Protein AF-R5AR48-F1 (afdb_monomer)

Mean predicted aligned error: 14.04 Å

pLDDT: mean 74.68, std 26.4, range [22.59, 98.38]

Sequence (250 aa):
MGKAGAIALKTAVVLLMVVMLTACARVDDFMSAKYNIQIGNYIDDYRQSGYDEPSQQTQDVVEPTATPKLTPEPTETPRPTPEPTATPLRITKEAAEHYDIGRKRFNSENYEAAVPHLKIAAEGGHPGGWRMYGWCLLYGKGTKKNAREGYKYMKMAAETGDASAQYEMGYCNYAALGTVGDYEAAVEWYRLAAEQGQKNALLNLGYCYQMGYGVDKDYEMAKKYYELALEAGNSKAKKRLREVEALMGG

Secondary structure (DSSP, 8-state):
--HHHHHHHHHHHHHHHHHHHHHHHHHHHHHHHHHHHHHHHHHHHHHSS---------------PPP---PPPTTS--PPP-----------HHHHHHHHHHHHHHHTT-HHHHHHHHHHHHHTT-HHHHHHHHHHHHHTSSS---HHHHHHHHHHHHHTT-HHHHHHHHHHHHTTSSS---HHHHHHHHHHHHHTT-HHHHHHHHHHHHHTSSS---HHHHHHHHHHHHHTT-TTHHHHHHHHHHHH--

Foldseek 3Di:
DDPVVVVVVVVVVVVVVVVVVVVVVVVVVVVVVVVVVVVVVVVVVVVPPPDDDDDDDDDDDDDDDDQPADDPDPPDDPDDDPDLPDDPFQADPLLVVLLVQLVVCVSVLVNLRNQVSLVSNLVRRNLSSLQVNLVCQLPVRSHRHDQLSSLVSLVSSVSNLPLVSLQVNLVCQCVVRSHPHAQLSSLVSLVSSVSVLPLVSLQVNLVCLCVVGSHDNDLVSSLVSLVSSVVSPNPVSVVVNVVSVVVVPD

Radius of gyration: 23.65 Å; Cα contacts (8 Å, |Δi|>4): 326; chains: 1; bounding box: 80×41×57 Å

Structure (m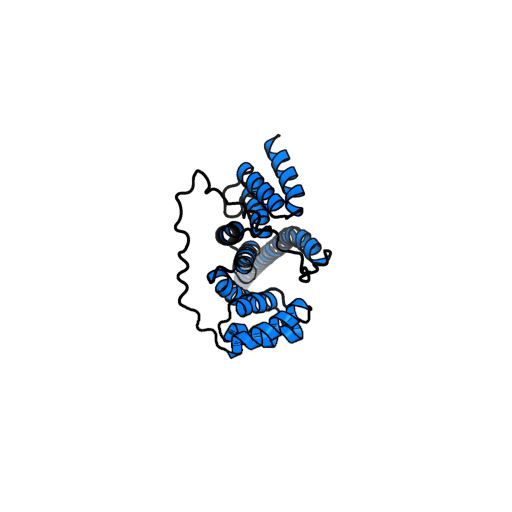mCIF, N/CA/C/O backbone):
data_AF-R5AR48-F1
#
_entry.id   AF-R5AR48-F1
#
loop_
_atom_site.group_PDB
_atom_site.id
_atom_site.type_symbol
_atom_site.label_atom_id
_atom_site.label_alt_id
_atom_site.label_comp_id
_atom_site.label_asym_id
_atom_site.label_entity_id
_atom_site.label_seq_id
_atom_site.pdbx_PDB_ins_code
_atom_site.Cartn_x
_atom_site.Cartn_y
_atom_site.Cartn_z
_atom_site.occupancy
_atom_site.B_iso_or_equiv
_atom_site.auth_seq_id
_atom_site.auth_comp_id
_atom_site.auth_asym_id
_atom_site.auth_atom_id
_atom_site.pdbx_PDB_model_num
ATOM 1 N N . MET A 1 1 ? -58.515 -24.275 -28.058 1.00 50.91 1 MET A N 1
ATOM 2 C CA . MET A 1 1 ? -57.653 -23.169 -27.580 1.00 50.91 1 MET A CA 1
ATOM 3 C C . MET A 1 1 ? -56.413 -23.138 -28.464 1.00 50.91 1 MET A C 1
ATOM 5 O O . MET A 1 1 ? -55.647 -24.091 -28.460 1.00 50.91 1 MET A O 1
ATOM 9 N N . GLY A 1 2 ? -56.331 -22.156 -29.366 1.00 45.81 2 GLY A N 1
ATOM 10 C CA . GLY A 1 2 ? -55.433 -22.184 -30.528 1.00 45.81 2 GLY A CA 1
ATOM 11 C C . GLY A 1 2 ? -53.973 -21.864 -30.205 1.00 45.81 2 GLY A C 1
ATOM 12 O O . GLY A 1 2 ? -53.684 -21.199 -29.213 1.00 45.81 2 GLY A O 1
ATOM 13 N N . LYS A 1 3 ? -53.061 -22.295 -31.092 1.00 49.44 3 LYS A N 1
ATOM 14 C CA . LYS A 1 3 ? -51.600 -22.067 -31.026 1.00 49.44 3 LYS A CA 1
ATOM 15 C C . LYS A 1 3 ? -51.214 -20.607 -30.706 1.00 49.44 3 LYS A C 1
ATOM 17 O O . LYS A 1 3 ? -50.186 -20.382 -30.078 1.00 49.44 3 LYS A O 1
ATOM 22 N N . ALA A 1 4 ? -52.067 -19.640 -31.053 1.00 51.78 4 ALA A N 1
ATOM 23 C CA . ALA A 1 4 ? -51.909 -18.224 -30.718 1.00 51.78 4 ALA A CA 1
ATOM 24 C C . ALA A 1 4 ? -51.885 -17.928 -29.200 1.00 51.78 4 ALA A C 1
ATOM 26 O O . ALA A 1 4 ? -51.089 -17.106 -28.756 1.00 51.78 4 ALA A O 1
ATOM 27 N N . GLY A 1 5 ? -52.685 -18.628 -28.384 1.00 44.78 5 GLY A N 1
ATOM 28 C CA . GLY A 1 5 ? -52.734 -18.409 -26.930 1.00 44.78 5 GLY A CA 1
ATOM 29 C C . GLY A 1 5 ? -51.487 -18.914 -26.194 1.00 44.78 5 GLY A C 1
ATOM 30 O O . GLY A 1 5 ? -51.026 -18.287 -25.245 1.00 44.78 5 GLY A O 1
ATOM 31 N N . ALA A 1 6 ? -50.888 -20.008 -26.673 1.00 49.75 6 ALA A N 1
ATOM 32 C CA . ALA A 1 6 ? -49.647 -20.548 -26.112 1.00 49.75 6 ALA A CA 1
ATOM 33 C C . ALA A 1 6 ? -48.418 -19.697 -26.476 1.00 49.75 6 ALA A C 1
ATOM 35 O O . ALA A 1 6 ? -47.479 -19.607 -25.687 1.00 49.75 6 ALA A O 1
ATOM 36 N N . ILE A 1 7 ? -48.426 -19.057 -27.652 1.00 53.53 7 ILE A N 1
ATOM 37 C CA . ILE A 1 7 ? -47.374 -18.118 -28.059 1.00 53.53 7 ILE A CA 1
ATOM 38 C C . ILE A 1 7 ? -47.455 -16.852 -27.205 1.00 53.53 7 ILE A C 1
ATOM 40 O O . ILE A 1 7 ? -46.438 -16.470 -26.641 1.00 53.53 7 ILE A O 1
ATOM 44 N N . ALA A 1 8 ? -48.653 -16.279 -27.026 1.00 53.75 8 ALA A N 1
ATOM 45 C CA . ALA A 1 8 ? -48.863 -15.086 -26.200 1.00 53.75 8 ALA A CA 1
ATOM 46 C C . ALA A 1 8 ? -48.436 -15.283 -24.732 1.00 53.75 8 ALA A C 1
ATOM 48 O O . ALA A 1 8 ? -47.844 -14.389 -24.133 1.00 53.75 8 ALA A O 1
ATOM 49 N N . LEU A 1 9 ? -48.678 -16.469 -24.160 1.00 45.94 9 LEU A N 1
ATOM 50 C CA . LEU A 1 9 ? -48.254 -16.785 -22.795 1.00 45.94 9 LEU A CA 1
ATOM 51 C C . LEU A 1 9 ? -46.729 -16.953 -22.686 1.00 45.94 9 LEU A C 1
ATOM 53 O O . LEU A 1 9 ? -46.127 -16.482 -21.724 1.00 45.94 9 LEU A O 1
ATOM 57 N N . LYS A 1 10 ? -46.079 -17.572 -23.683 1.00 51.44 10 LYS A N 1
ATOM 58 C CA . LYS A 1 10 ? -44.613 -17.711 -23.709 1.00 51.44 10 LYS A CA 1
ATOM 59 C C . LYS A 1 10 ? -43.912 -16.367 -23.884 1.00 51.44 10 LYS A C 1
ATOM 61 O O . LYS A 1 10 ? -42.932 -16.117 -23.188 1.00 51.44 10 LYS A O 1
ATOM 66 N N . THR A 1 11 ? -44.414 -15.485 -24.749 1.00 59.22 11 THR A N 1
ATOM 67 C CA . THR A 1 11 ? -43.866 -14.127 -24.872 1.00 59.22 11 THR A CA 1
ATOM 68 C C . THR A 1 11 ? -44.096 -13.305 -23.611 1.00 59.22 11 THR A C 1
ATOM 70 O O . THR A 1 11 ? -43.172 -12.616 -23.194 1.00 59.22 11 THR A O 1
ATOM 73 N N . ALA A 1 12 ? -45.252 -13.420 -22.951 1.00 56.88 12 ALA A N 1
ATOM 74 C CA . ALA A 1 12 ? -45.508 -12.723 -21.690 1.00 56.88 12 ALA A CA 1
ATOM 75 C C . ALA A 1 12 ? -44.558 -13.167 -20.561 1.00 56.88 12 ALA A C 1
ATOM 77 O O . ALA A 1 12 ? -44.037 -12.317 -19.845 1.00 56.88 12 ALA A O 1
ATOM 78 N N . VAL A 1 13 ? -44.274 -14.469 -20.432 1.00 54.03 13 VAL A N 1
ATOM 79 C CA . VAL A 1 13 ? -43.345 -15.002 -19.413 1.00 54.03 13 VAL A CA 1
ATOM 80 C C . VAL A 1 13 ? -41.895 -14.608 -19.702 1.00 54.03 13 VAL A C 1
ATOM 82 O O . VAL A 1 13 ? -41.180 -14.225 -18.780 1.00 54.03 13 VAL A O 1
ATOM 85 N N . VAL A 1 14 ? -41.462 -14.635 -20.966 1.00 54.88 14 VAL A N 1
ATOM 86 C CA . VAL A 1 14 ? -40.116 -14.173 -21.350 1.00 54.88 14 VAL A CA 1
ATOM 87 C C . VAL A 1 14 ? -39.972 -12.670 -21.112 1.00 54.88 14 VAL A C 1
ATOM 89 O O . VAL A 1 14 ? -38.954 -12.243 -20.580 1.00 54.88 14 VAL A O 1
ATOM 92 N N . LEU A 1 15 ? -40.996 -11.868 -21.421 1.00 56.75 15 LEU A N 1
ATOM 93 C CA . LEU A 1 15 ? -40.980 -10.432 -21.140 1.00 56.75 15 LEU A CA 1
ATOM 94 C C . LEU A 1 15 ? -40.919 -10.165 -19.627 1.00 56.75 15 LEU A C 1
ATOM 96 O O . LEU A 1 15 ? -40.139 -9.325 -19.197 1.00 56.75 15 LEU A O 1
ATOM 100 N N . LEU A 1 16 ? -41.660 -10.924 -18.813 1.00 50.34 16 LEU A N 1
ATOM 101 C CA . LEU A 1 16 ? -41.604 -10.843 -17.348 1.00 50.34 16 LEU A CA 1
ATOM 102 C C . LEU A 1 16 ? -40.237 -11.255 -16.789 1.00 50.34 16 LEU A C 1
ATOM 104 O O . LEU A 1 16 ? -39.727 -10.584 -15.898 1.00 50.34 16 LEU A O 1
ATOM 108 N N . MET A 1 17 ? -39.607 -12.301 -17.331 1.00 51.88 17 MET A N 1
ATOM 109 C CA . MET A 1 17 ? -38.250 -12.700 -16.942 1.00 51.88 17 MET A CA 1
ATOM 110 C C . MET A 1 17 ? -37.202 -11.660 -17.352 1.00 51.88 17 MET A C 1
ATOM 112 O O . MET A 1 17 ? -36.312 -11.359 -16.565 1.00 51.88 17 MET A O 1
ATOM 116 N N . VAL A 1 18 ? -37.321 -11.057 -18.537 1.00 54.12 18 VAL A N 1
ATOM 117 C CA . VAL A 1 18 ? -36.426 -9.977 -18.987 1.00 54.12 18 VAL A CA 1
ATOM 118 C C . VAL A 1 18 ? -36.632 -8.709 -18.154 1.00 54.12 18 VAL A C 1
ATOM 120 O O . VAL A 1 18 ? -35.655 -8.054 -17.800 1.00 54.12 18 VAL A O 1
ATOM 123 N N . VAL A 1 19 ? -37.869 -8.380 -17.770 1.00 54.56 19 VAL A N 1
ATOM 124 C CA . VAL A 1 19 ? -38.173 -7.259 -16.862 1.00 54.56 19 VAL A CA 1
ATOM 125 C C . VAL A 1 19 ? -37.637 -7.528 -15.449 1.00 54.56 19 VAL A C 1
ATOM 127 O O . VAL A 1 19 ? -37.056 -6.630 -14.852 1.00 54.56 19 VAL A O 1
ATOM 130 N N . MET A 1 20 ? -37.733 -8.759 -14.935 1.00 48.00 20 MET A N 1
ATOM 131 C CA . MET A 1 20 ? -37.139 -9.153 -13.647 1.00 48.00 20 MET A CA 1
ATOM 132 C C . MET A 1 20 ? -35.601 -9.111 -13.681 1.00 48.00 20 MET A C 1
ATOM 134 O O . MET A 1 20 ? -34.986 -8.591 -12.755 1.00 48.00 20 MET A O 1
ATOM 138 N N . LEU A 1 21 ? -34.968 -9.587 -14.760 1.00 44.16 21 LEU A N 1
ATOM 139 C CA . LEU A 1 21 ? -33.508 -9.557 -14.928 1.00 44.16 21 LEU A CA 1
ATOM 140 C C . LEU A 1 21 ? -32.972 -8.126 -15.097 1.00 44.16 21 LEU A C 1
ATOM 142 O O . LEU A 1 21 ? -31.944 -7.779 -14.521 1.00 44.16 21 LEU A O 1
ATOM 146 N N . THR A 1 22 ? -33.683 -7.269 -15.834 1.00 48.75 22 THR A N 1
ATOM 147 C CA . THR A 1 22 ? -33.315 -5.849 -15.991 1.00 48.75 22 THR A CA 1
ATOM 148 C C . THR A 1 22 ? -33.635 -5.007 -14.755 1.00 48.75 22 THR A C 1
ATOM 150 O O . THR A 1 22 ? -32.947 -4.017 -14.510 1.00 48.75 22 THR A O 1
ATOM 153 N N . ALA A 1 23 ? -34.620 -5.400 -13.940 1.00 38.78 23 ALA A N 1
ATOM 154 C CA . ALA A 1 23 ? -34.827 -4.836 -12.609 1.00 38.78 23 ALA A CA 1
ATOM 155 C C . ALA A 1 23 ? -33.696 -5.247 -11.653 1.00 38.78 23 ALA A C 1
ATOM 157 O O . ALA A 1 23 ? -33.169 -4.380 -10.967 1.00 38.78 23 ALA A O 1
ATOM 158 N N . CYS A 1 24 ? -33.254 -6.511 -11.672 1.00 38.34 24 CYS A N 1
ATOM 159 C CA . CYS A 1 24 ? -32.133 -6.989 -10.853 1.00 38.34 24 CYS A CA 1
ATOM 160 C C . CYS A 1 24 ? -30.823 -6.252 -11.192 1.00 38.34 24 CYS A C 1
ATOM 162 O O . CYS A 1 24 ? -30.176 -5.716 -10.298 1.00 38.34 24 CYS A O 1
ATOM 164 N N . ALA A 1 25 ? -30.519 -6.081 -12.484 1.00 39.59 25 ALA A N 1
ATOM 165 C CA . ALA A 1 25 ? -29.360 -5.301 -12.932 1.00 39.59 25 ALA A CA 1
ATOM 166 C C . ALA A 1 25 ? -29.428 -3.813 -12.519 1.00 39.59 25 ALA A C 1
ATOM 168 O O . ALA A 1 25 ? -28.407 -3.205 -12.213 1.00 39.59 25 ALA A O 1
ATOM 169 N N . ARG A 1 26 ? -30.631 -3.217 -12.449 1.00 42.34 26 ARG A N 1
ATOM 170 C CA . ARG A 1 26 ? -30.818 -1.835 -11.963 1.00 42.34 26 ARG A CA 1
ATOM 171 C C . ARG A 1 26 ? -30.641 -1.686 -10.450 1.00 42.34 26 ARG A C 1
ATOM 173 O O . ARG A 1 26 ? -30.270 -0.600 -10.008 1.00 42.34 26 ARG A O 1
ATOM 180 N N . VAL A 1 27 ? -30.923 -2.724 -9.659 1.00 37.84 27 VAL A N 1
ATOM 181 C CA . VAL A 1 27 ? -30.680 -2.708 -8.205 1.00 37.84 27 VAL A CA 1
ATOM 182 C C . VAL A 1 27 ? -29.186 -2.862 -7.910 1.00 37.84 27 VAL A C 1
ATOM 184 O O . VAL A 1 27 ? -28.682 -2.167 -7.029 1.00 37.84 27 VAL A O 1
ATOM 187 N N . ASP A 1 28 ? -28.463 -3.658 -8.701 1.00 37.94 28 ASP A N 1
ATOM 188 C CA . ASP A 1 28 ? -27.004 -3.778 -8.599 1.00 37.94 28 ASP A CA 1
ATOM 189 C C . ASP A 1 28 ? -26.292 -2.464 -8.965 1.00 37.94 28 ASP A C 1
ATOM 191 O O . ASP A 1 28 ? -25.396 -2.028 -8.239 1.00 37.94 28 ASP A O 1
ATOM 195 N N . ASP A 1 29 ? -26.754 -1.750 -9.999 1.00 38.38 29 ASP A N 1
ATOM 196 C CA . ASP A 1 29 ? -26.242 -0.414 -10.344 1.00 38.38 29 ASP A CA 1
ATOM 197 C C . ASP A 1 29 ? -26.557 0.639 -9.261 1.00 38.38 29 ASP A C 1
ATOM 199 O O . ASP A 1 29 ? -25.731 1.509 -8.973 1.00 38.38 29 ASP A O 1
ATOM 203 N N . PHE A 1 30 ? -27.723 0.561 -8.609 1.00 35.62 30 PHE A N 1
ATOM 204 C CA . PHE A 1 30 ? -28.124 1.500 -7.552 1.00 35.62 30 PHE A CA 1
ATOM 205 C C . PHE A 1 30 ? -27.400 1.245 -6.214 1.00 35.62 30 PHE A C 1
ATOM 207 O O . PHE A 1 30 ? -27.043 2.200 -5.516 1.00 35.62 30 PHE A O 1
ATOM 214 N N . MET A 1 31 ? -27.117 -0.019 -5.873 1.00 33.06 31 MET A N 1
ATOM 215 C CA . MET A 1 31 ? -26.307 -0.395 -4.704 1.00 33.06 31 MET A CA 1
ATOM 216 C C . MET A 1 31 ? -24.815 -0.125 -4.943 1.00 33.06 31 MET A C 1
ATOM 218 O O . MET A 1 31 ? -24.153 0.422 -4.063 1.00 33.06 31 MET A O 1
ATOM 222 N N . SER A 1 32 ? -24.310 -0.380 -6.155 1.00 40.72 32 SER A N 1
ATOM 223 C CA . SER A 1 32 ? -22.959 0.000 -6.590 1.00 40.72 32 SER A CA 1
ATOM 224 C C . SER A 1 32 ? -22.749 1.517 -6.544 1.00 40.72 32 SER A C 1
ATOM 226 O O . SER A 1 32 ? -21.718 1.978 -6.062 1.00 40.72 32 SER A O 1
ATOM 228 N N . ALA A 1 33 ? -23.737 2.322 -6.951 1.00 37.09 33 ALA A N 1
ATOM 229 C CA . ALA A 1 33 ? -23.637 3.781 -6.924 1.00 37.09 33 ALA A CA 1
ATOM 230 C C . ALA A 1 33 ? -23.585 4.358 -5.496 1.00 37.09 33 ALA A C 1
ATOM 232 O O . ALA A 1 33 ? -22.787 5.255 -5.243 1.00 37.09 33 ALA A O 1
ATOM 233 N N . LYS A 1 34 ? -24.358 3.834 -4.531 1.00 32.81 34 LYS A N 1
ATOM 234 C CA . LYS A 1 34 ? -24.281 4.286 -3.125 1.00 32.81 34 LYS A CA 1
ATOM 235 C C . LYS A 1 34 ? -23.054 3.757 -2.377 1.00 32.81 34 LYS A C 1
ATOM 237 O O . LYS A 1 34 ? -22.471 4.510 -1.599 1.00 32.81 34 LYS A O 1
ATOM 242 N N . TYR A 1 35 ? -22.620 2.526 -2.648 1.00 33.66 35 TYR A N 1
ATOM 243 C CA . TYR A 1 35 ? -21.380 1.975 -2.087 1.00 33.66 35 TYR A CA 1
ATOM 244 C C . TY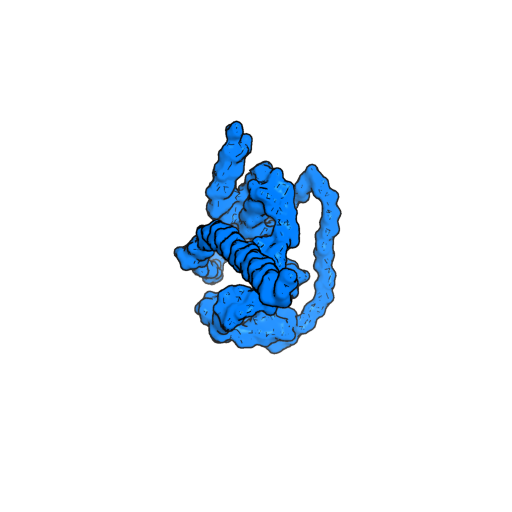R A 1 35 ? -20.142 2.694 -2.664 1.00 33.66 35 TYR A C 1
ATOM 246 O O . TYR A 1 35 ? -19.203 3.000 -1.934 1.00 33.66 35 TYR A O 1
ATOM 254 N N . ASN A 1 36 ? -20.190 3.115 -3.935 1.00 35.19 36 ASN A N 1
ATOM 255 C CA . ASN A 1 36 ? -19.163 3.965 -4.548 1.00 35.19 36 ASN A CA 1
ATOM 256 C C . ASN A 1 36 ? -19.204 5.433 -4.088 1.00 35.19 36 ASN A C 1
ATOM 258 O O . ASN A 1 36 ? -18.154 6.065 -4.067 1.00 35.19 36 ASN A O 1
ATOM 262 N N . ILE A 1 37 ? -20.351 5.986 -3.667 1.00 41.06 37 ILE A N 1
ATOM 263 C CA . ILE A 1 37 ? -20.414 7.332 -3.051 1.00 41.06 37 ILE A CA 1
ATOM 264 C C . ILE A 1 37 ? -19.676 7.353 -1.696 1.00 41.06 37 ILE A C 1
ATOM 266 O O . ILE A 1 37 ? -19.077 8.364 -1.335 1.00 41.06 37 ILE A O 1
ATOM 270 N N . GLN A 1 38 ? -19.631 6.229 -0.970 1.00 32.00 38 GLN A N 1
ATOM 271 C CA . GLN A 1 38 ? -18.887 6.112 0.292 1.00 32.00 38 GLN A CA 1
ATOM 272 C C . GLN A 1 38 ? -17.377 5.867 0.080 1.00 32.00 38 GLN A C 1
ATOM 274 O O . GLN A 1 38 ? -16.570 6.297 0.903 1.00 32.00 38 GLN A O 1
ATOM 279 N N . ILE A 1 39 ? -16.989 5.273 -1.057 1.00 37.12 39 ILE A N 1
ATOM 280 C CA . ILE A 1 39 ? -15.587 5.106 -1.495 1.00 37.12 39 ILE A CA 1
ATOM 281 C C . ILE A 1 39 ? -15.043 6.384 -2.174 1.00 37.12 39 ILE A C 1
ATOM 283 O O . ILE A 1 39 ? -13.864 6.710 -2.038 1.00 37.12 39 ILE A O 1
ATOM 287 N N . GLY A 1 40 ? -15.900 7.162 -2.843 1.00 33.69 40 GLY A N 1
ATOM 288 C CA . GLY A 1 40 ? -15.547 8.424 -3.505 1.00 33.69 40 GLY A CA 1
ATOM 289 C C . GLY A 1 40 ? -15.101 9.526 -2.542 1.00 33.69 40 GLY A C 1
ATOM 290 O O . GLY A 1 40 ? -14.153 10.248 -2.839 1.00 33.69 40 GLY A O 1
ATOM 291 N N . ASN A 1 41 ? -15.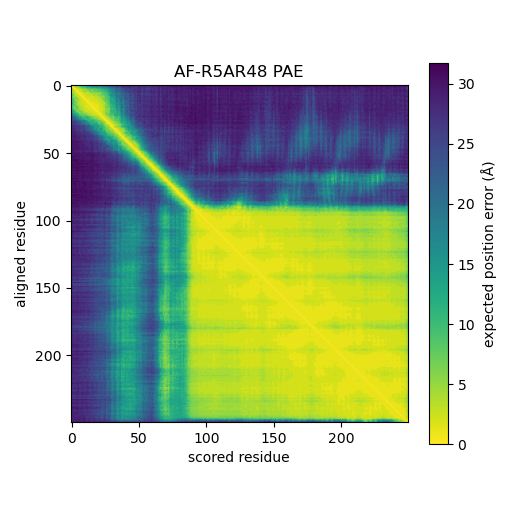673 9.582 -1.337 1.00 34.56 41 ASN A N 1
ATOM 292 C CA . ASN A 1 41 ? -15.335 10.610 -0.342 1.00 34.56 41 ASN A CA 1
ATOM 293 C C . ASN A 1 41 ? -13.930 10.455 0.280 1.00 34.56 41 ASN A C 1
ATOM 295 O O . ASN A 1 41 ? -13.498 11.332 1.023 1.00 34.56 41 ASN A O 1
ATOM 299 N N . TYR A 1 42 ? -13.207 9.365 -0.007 1.00 36.19 42 TYR A N 1
ATOM 300 C CA . TYR A 1 42 ? -11.800 9.194 0.390 1.00 36.19 42 TYR A CA 1
ATOM 301 C C . TYR A 1 42 ? -10.814 9.454 -0.763 1.00 36.19 42 TYR A C 1
ATOM 303 O O . TYR A 1 42 ? -9.620 9.637 -0.528 1.00 36.19 42 TYR A O 1
ATOM 311 N N . ILE A 1 43 ? -11.305 9.500 -2.009 1.00 39.09 43 ILE A N 1
ATOM 312 C CA . ILE A 1 43 ? -10.499 9.799 -3.202 1.00 39.09 43 ILE A CA 1
ATOM 313 C C . ILE A 1 43 ? -10.242 11.311 -3.329 1.00 39.09 43 ILE A C 1
ATOM 315 O O . ILE A 1 43 ? -9.172 11.701 -3.802 1.00 39.09 43 ILE A O 1
ATOM 319 N N . ASP A 1 44 ? -11.146 12.166 -2.839 1.00 35.84 44 ASP A N 1
ATOM 320 C CA . ASP A 1 44 ? -10.945 13.626 -2.837 1.00 35.84 44 ASP A CA 1
ATOM 321 C C . ASP A 1 44 ? -9.785 14.062 -1.920 1.00 35.84 44 ASP A C 1
ATOM 323 O O . ASP A 1 44 ? -9.021 14.969 -2.256 1.00 35.84 44 ASP A O 1
ATOM 327 N N . ASP A 1 45 ? -9.552 13.324 -0.834 1.00 35.84 45 ASP A N 1
ATOM 328 C CA . ASP A 1 45 ? -8.505 13.610 0.154 1.00 35.84 45 ASP A CA 1
ATOM 329 C C . ASP A 1 45 ? -7.088 13.241 -0.337 1.00 35.84 45 ASP A C 1
ATOM 331 O O . ASP A 1 45 ? -6.095 13.735 0.191 1.00 35.84 45 ASP A O 1
ATOM 335 N N . TYR A 1 46 ? -6.984 12.377 -1.356 1.00 36.81 46 TYR A N 1
ATOM 336 C CA . TYR A 1 46 ? -5.718 12.003 -2.005 1.00 36.81 46 TYR A CA 1
ATOM 337 C C . TYR A 1 46 ? -5.375 12.904 -3.203 1.00 36.81 46 TYR A C 1
ATOM 339 O O . TYR A 1 46 ? -4.228 12.929 -3.647 1.00 36.81 46 TYR A O 1
ATOM 347 N N . ARG A 1 47 ? -6.355 13.641 -3.747 1.00 38.66 47 ARG A N 1
ATOM 348 C CA . ARG A 1 47 ? -6.173 14.547 -4.896 1.00 38.66 47 ARG A CA 1
ATOM 349 C C . ARG A 1 47 ? -6.020 16.017 -4.511 1.00 38.66 47 ARG A C 1
ATOM 351 O O . ARG A 1 47 ? -5.393 16.747 -5.269 1.00 38.66 47 ARG A O 1
ATOM 358 N N . GLN A 1 48 ? -6.544 16.452 -3.363 1.00 30.14 48 GLN A N 1
ATOM 359 C CA . GLN A 1 48 ? -6.394 17.837 -2.887 1.00 30.14 48 GLN A CA 1
ATOM 360 C C . GLN A 1 48 ? -5.172 18.071 -1.982 1.00 30.14 48 GLN A C 1
ATOM 362 O O . GLN A 1 48 ? -4.845 19.223 -1.717 1.00 30.14 48 GLN A O 1
ATOM 367 N N . SER A 1 49 ? -4.471 17.025 -1.523 1.00 31.70 49 SER A N 1
ATOM 368 C CA . SER A 1 49 ? -3.431 17.166 -0.491 1.00 31.70 49 SER A CA 1
ATOM 369 C C . SER A 1 49 ? -1.993 17.354 -0.989 1.00 31.70 49 SER A C 1
ATOM 371 O O . SER A 1 49 ? -1.105 17.330 -0.146 1.00 31.70 49 SER A O 1
ATOM 373 N N . GLY A 1 50 ? -1.749 17.490 -2.302 1.00 27.94 50 GLY A N 1
ATOM 374 C CA . GLY A 1 50 ? -0.435 17.855 -2.862 1.00 27.94 50 GLY A CA 1
ATOM 375 C C . GLY A 1 50 ? 0.760 17.185 -2.175 1.00 27.94 50 GLY A C 1
ATOM 376 O O . GLY A 1 50 ? 1.557 17.874 -1.548 1.00 27.94 50 GLY A O 1
ATOM 377 N N . TYR A 1 51 ? 0.856 15.852 -2.227 1.00 30.42 51 TYR A N 1
ATOM 378 C CA . TYR A 1 51 ? 2.001 15.159 -1.638 1.00 30.42 51 TYR A CA 1
ATOM 379 C C . TYR A 1 51 ? 3.276 15.461 -2.430 1.00 30.42 51 TYR A C 1
ATOM 381 O O . TYR A 1 51 ? 3.612 14.751 -3.374 1.00 30.42 51 TYR A O 1
ATOM 389 N N . ASP A 1 52 ? 3.993 16.484 -1.969 1.00 26.97 52 ASP A N 1
ATOM 390 C CA . ASP A 1 52 ? 5.447 16.522 -1.996 1.00 26.97 52 ASP A CA 1
ATOM 391 C C . ASP A 1 52 ? 5.971 15.202 -1.397 1.00 26.97 52 ASP A C 1
ATOM 393 O O . ASP A 1 52 ? 5.760 14.893 -0.217 1.00 26.97 52 ASP A O 1
ATOM 397 N N . GLU A 1 53 ? 6.662 14.400 -2.211 1.00 29.03 53 GLU A N 1
ATOM 398 C CA . GLU A 1 53 ? 7.683 13.501 -1.675 1.00 29.03 53 GLU A CA 1
ATOM 399 C C . GLU A 1 53 ? 8.719 14.371 -0.946 1.00 29.03 53 GLU A C 1
ATOM 401 O O . GLU A 1 53 ? 9.140 15.394 -1.494 1.00 29.03 53 GLU A O 1
ATOM 406 N N . PRO A 1 54 ? 9.191 14.000 0.257 1.00 23.80 54 PRO A N 1
ATOM 407 C CA . PRO A 1 54 ? 10.294 14.719 0.860 1.00 23.80 54 PRO A CA 1
ATOM 408 C C . PRO A 1 54 ? 11.526 14.548 -0.034 1.00 23.80 54 PRO A C 1
ATOM 410 O O . PRO A 1 54 ? 12.141 13.481 -0.089 1.00 23.80 54 PRO A O 1
ATOM 413 N N . SER A 1 55 ? 11.900 15.629 -0.723 1.00 24.41 55 SER A N 1
ATOM 414 C CA . SER A 1 55 ? 13.261 15.836 -1.196 1.00 24.41 55 SER A CA 1
ATOM 415 C C . SER A 1 55 ? 14.198 15.528 -0.034 1.00 24.41 55 SER A C 1
ATOM 417 O O . SER A 1 55 ? 14.013 16.079 1.054 1.00 24.41 55 SER A O 1
ATOM 419 N N . GLN A 1 56 ? 15.184 14.658 -0.248 1.00 32.25 56 GLN A N 1
ATOM 420 C CA . GLN A 1 56 ? 16.254 14.447 0.716 1.00 32.25 56 GLN A CA 1
ATOM 421 C C . GLN A 1 56 ? 16.955 15.784 0.981 1.00 32.25 56 GLN A C 1
ATOM 423 O O . GLN A 1 56 ? 17.825 16.205 0.223 1.00 32.25 56 GLN A O 1
ATOM 428 N N . GLN A 1 57 ? 16.571 16.460 2.059 1.00 24.64 57 GLN A N 1
ATOM 429 C CA . GLN A 1 57 ? 17.465 17.372 2.741 1.00 24.64 57 GLN A CA 1
ATOM 430 C C . GLN A 1 57 ? 18.318 16.512 3.659 1.00 24.64 57 GLN A C 1
ATOM 432 O O . GLN A 1 57 ? 17.819 15.860 4.574 1.00 24.64 57 GLN A O 1
ATOM 437 N N . THR A 1 58 ? 19.612 16.486 3.363 1.00 35.12 58 THR A N 1
ATOM 438 C CA . THR A 1 58 ? 20.649 16.070 4.298 1.00 35.12 58 THR A CA 1
ATOM 439 C C . THR A 1 58 ? 20.475 16.874 5.584 1.00 35.12 58 THR A C 1
ATOM 441 O O . THR A 1 58 ? 20.792 18.063 5.619 1.00 35.12 58 THR A O 1
ATOM 444 N N . GLN A 1 59 ? 19.933 16.235 6.611 1.00 29.72 59 GLN A N 1
ATOM 445 C CA . GLN A 1 59 ? 20.052 16.673 7.990 1.00 29.72 59 GLN A CA 1
ATOM 446 C C . GLN A 1 59 ? 20.802 15.589 8.744 1.00 29.72 59 GLN A C 1
ATOM 448 O O . GLN A 1 59 ? 20.660 14.399 8.457 1.00 29.72 59 GLN A O 1
ATOM 453 N N . ASP A 1 60 ? 21.676 16.065 9.616 1.00 25.36 60 ASP A N 1
ATOM 454 C CA . ASP A 1 60 ? 22.689 15.317 10.331 1.00 25.36 60 ASP A CA 1
ATOM 455 C C . ASP A 1 60 ? 22.155 14.038 10.975 1.00 25.36 60 ASP A C 1
ATOM 457 O O . ASP A 1 60 ? 20.989 13.938 11.351 1.00 25.36 60 ASP A O 1
ATOM 461 N N . VAL A 1 61 ? 23.053 13.061 11.086 1.00 30.92 61 VAL A N 1
ATOM 462 C CA . VAL A 1 61 ? 22.845 11.752 11.706 1.00 30.92 61 VAL A CA 1
ATOM 463 C C . VAL A 1 61 ? 22.180 11.916 13.077 1.00 30.92 61 VAL A C 1
ATOM 465 O O . VAL A 1 61 ? 22.845 12.145 14.084 1.00 30.92 61 VAL A O 1
ATOM 468 N N . VAL A 1 62 ? 20.856 11.779 13.111 1.00 26.61 62 VAL A N 1
ATOM 469 C CA . VAL A 1 62 ? 20.099 11.451 14.315 1.00 26.61 62 VAL A CA 1
ATOM 470 C C . VAL A 1 62 ? 19.905 9.943 14.277 1.00 26.61 62 VAL A C 1
ATOM 472 O O . VAL A 1 62 ? 19.387 9.394 13.304 1.00 26.61 62 VAL A O 1
ATOM 475 N N . GLU A 1 63 ? 20.405 9.272 15.310 1.00 22.59 63 GLU A N 1
ATOM 476 C CA . GLU A 1 63 ? 20.269 7.830 15.507 1.00 22.59 63 GLU A CA 1
ATOM 477 C C . GLU A 1 63 ? 18.806 7.373 15.345 1.00 22.59 63 GLU A C 1
ATOM 479 O O . GLU A 1 63 ? 17.888 8.121 15.696 1.00 22.59 63 GLU A O 1
ATOM 484 N N . PRO A 1 64 ? 18.556 6.154 14.830 1.00 29.72 64 PRO A N 1
ATOM 485 C CA . PRO A 1 64 ? 17.201 5.668 14.620 1.00 29.72 64 PRO A CA 1
ATOM 486 C C . PRO A 1 64 ? 16.473 5.562 15.964 1.00 29.72 64 PRO A C 1
ATOM 488 O O . PRO A 1 64 ? 16.768 4.692 16.785 1.00 29.72 64 PRO A O 1
ATOM 491 N N . THR A 1 65 ? 15.490 6.435 16.180 1.00 32.00 65 THR A N 1
ATOM 492 C CA . THR A 1 65 ? 14.479 6.224 17.212 1.00 32.00 65 THR A CA 1
ATOM 493 C C . THR A 1 65 ? 13.747 4.919 16.898 1.00 32.00 65 THR A C 1
ATOM 495 O O . THR A 1 65 ? 13.387 4.641 15.754 1.00 32.00 65 THR A O 1
ATOM 498 N N . ALA A 1 66 ? 13.622 4.065 17.914 1.00 33.91 66 ALA A N 1
ATOM 499 C CA . ALA A 1 66 ? 13.166 2.689 17.774 1.00 33.91 66 ALA A CA 1
ATOM 500 C C . ALA A 1 66 ? 11.826 2.592 17.024 1.00 33.91 66 ALA A C 1
ATOM 502 O O . ALA A 1 66 ? 10.859 3.264 17.379 1.00 33.91 66 ALA A O 1
ATOM 503 N N . THR A 1 67 ? 11.766 1.716 16.016 1.00 38.16 67 THR A N 1
ATOM 504 C CA . THR A 1 67 ? 10.513 1.295 15.379 1.00 38.16 67 THR A CA 1
ATOM 505 C C . THR A 1 67 ? 9.522 0.870 16.469 1.00 38.16 67 THR A C 1
ATOM 507 O O . THR A 1 67 ? 9.917 0.070 17.328 1.00 38.16 67 THR A O 1
ATOM 510 N N . PRO A 1 68 ? 8.264 1.354 16.469 1.00 40.53 68 PRO A N 1
ATOM 511 C CA . PRO A 1 68 ? 7.246 0.858 17.386 1.00 40.53 68 PRO A CA 1
ATOM 512 C C . PRO A 1 68 ? 7.101 -0.650 17.172 1.00 40.53 68 PRO A C 1
ATOM 514 O O . PRO A 1 68 ? 6.598 -1.100 16.144 1.00 40.53 68 PRO A O 1
ATOM 517 N N . LYS A 1 69 ? 7.622 -1.455 18.102 1.00 41.59 69 LYS A N 1
ATOM 518 C CA . LYS A 1 69 ? 7.483 -2.910 18.032 1.00 41.59 69 LYS A CA 1
ATOM 519 C C . LYS A 1 69 ? 6.027 -3.247 18.322 1.00 41.59 69 LYS A C 1
ATOM 521 O O . LYS A 1 69 ? 5.573 -3.058 19.449 1.00 41.59 69 LYS A O 1
ATOM 526 N N . LEU A 1 70 ? 5.319 -3.778 17.327 1.00 52.81 70 LEU A N 1
ATOM 527 C CA . LEU A 1 70 ? 4.051 -4.460 17.558 1.00 52.81 70 LEU A CA 1
ATOM 528 C C . LEU A 1 70 ? 4.308 -5.603 18.546 1.00 52.81 70 LEU A C 1
ATOM 530 O O . LEU A 1 70 ? 5.070 -6.528 18.264 1.00 52.81 70 LEU A O 1
ATOM 534 N N . THR A 1 71 ? 3.709 -5.528 19.732 1.00 43.84 71 THR A N 1
ATOM 535 C CA . THR A 1 71 ? 3.573 -6.711 20.580 1.00 43.84 71 THR A CA 1
ATOM 536 C C . THR A 1 71 ? 2.533 -7.632 19.939 1.00 43.84 71 THR A C 1
ATOM 538 O O . THR A 1 71 ? 1.466 -7.133 19.559 1.00 43.84 71 THR A O 1
ATOM 541 N N . PRO A 1 72 ? 2.815 -8.942 19.797 1.00 43.53 72 PRO A N 1
ATOM 542 C CA . PRO A 1 72 ? 1.836 -9.890 19.273 1.00 43.53 72 PRO A CA 1
ATOM 543 C C . PRO A 1 72 ? 0.572 -9.874 20.145 1.00 43.53 72 PRO A C 1
ATOM 545 O O . PRO A 1 72 ? 0.658 -9.770 21.372 1.00 43.53 72 PRO A O 1
ATOM 548 N N . GLU A 1 73 ? -0.598 -9.903 19.507 1.00 50.59 73 GLU A N 1
ATOM 549 C CA . GLU A 1 73 ? -1.902 -9.827 20.177 1.00 50.59 73 GLU A CA 1
ATOM 550 C C . GLU A 1 73 ? -2.146 -11.042 21.095 1.00 50.59 73 GLU A C 1
ATOM 552 O O . GLU A 1 73 ? -1.788 -12.168 20.739 1.00 50.59 73 GLU A O 1
ATOM 557 N N . PRO A 1 74 ? -2.762 -10.857 22.279 1.00 40.84 74 PRO A N 1
ATOM 558 C CA . PRO A 1 74 ? -2.938 -11.914 23.268 1.00 40.84 74 PRO A CA 1
ATOM 559 C C . PRO A 1 74 ? -4.165 -12.791 22.964 1.00 40.84 74 PRO A C 1
ATOM 561 O O . PRO A 1 74 ? -5.036 -12.920 23.812 1.00 40.84 74 PRO A O 1
ATOM 564 N N . THR A 1 75 ? -4.241 -13.407 21.783 1.00 41.22 75 THR A N 1
ATOM 565 C CA . THR A 1 75 ? -5.213 -14.492 21.499 1.00 41.22 75 THR A CA 1
ATOM 566 C C . THR A 1 75 ? -4.931 -15.267 20.214 1.00 41.22 75 THR A C 1
ATOM 568 O O . THR A 1 75 ? -5.433 -16.381 20.066 1.00 41.22 75 THR A O 1
ATOM 571 N N . GLU A 1 76 ? -4.119 -14.750 19.294 1.00 47.72 76 GLU A N 1
ATOM 572 C CA . GLU A 1 76 ? -3.746 -15.504 18.100 1.00 47.72 76 GLU A CA 1
ATOM 573 C C . GLU A 1 76 ? -2.521 -16.379 18.405 1.00 47.72 76 GLU A C 1
ATOM 575 O O . GLU A 1 76 ? -1.478 -15.910 18.862 1.00 47.72 76 GLU A O 1
ATOM 580 N N . THR A 1 77 ? -2.643 -17.690 18.169 1.00 33.56 77 THR A N 1
ATOM 581 C CA . THR A 1 77 ? -1.458 -18.553 18.074 1.00 33.56 77 THR A CA 1
ATOM 582 C C . THR A 1 77 ? -0.521 -17.925 17.043 1.00 33.56 77 THR A C 1
ATOM 584 O O . THR A 1 77 ? -1.026 -17.503 16.002 1.00 33.56 77 THR A O 1
ATOM 587 N N . PRO A 1 78 ? 0.803 -17.841 17.295 1.00 36.44 78 PRO A N 1
ATOM 588 C CA . PRO A 1 78 ? 1.731 -17.268 16.332 1.00 36.44 78 PRO A CA 1
ATOM 589 C C . PRO A 1 78 ? 1.594 -18.051 15.029 1.00 36.44 78 PRO A C 1
ATOM 591 O O . PRO A 1 78 ? 2.058 -19.189 14.917 1.00 36.44 78 PRO A O 1
ATOM 594 N N . ARG A 1 79 ? 0.873 -17.475 14.065 1.00 48.12 79 ARG A N 1
ATOM 595 C CA . ARG A 1 79 ? 0.763 -18.043 12.732 1.00 48.12 79 ARG A CA 1
ATOM 596 C C . ARG A 1 79 ? 2.146 -17.850 12.123 1.00 48.12 79 ARG A C 1
ATOM 598 O O . ARG A 1 79 ? 2.701 -16.764 12.298 1.00 48.12 79 ARG A O 1
ATOM 605 N N . PRO A 1 80 ? 2.746 -18.889 11.516 1.00 34.91 80 PRO A N 1
ATOM 606 C CA . PRO A 1 80 ? 4.097 -18.790 10.992 1.00 34.91 80 PRO A CA 1
ATOM 607 C C . PRO A 1 80 ? 4.186 -17.530 10.145 1.00 34.91 80 PRO A C 1
ATOM 609 O O . PRO A 1 80 ? 3.455 -17.394 9.160 1.00 34.91 80 PRO A O 1
ATOM 612 N N . THR A 1 81 ? 5.051 -16.604 10.561 1.00 36.25 81 THR A N 1
ATOM 613 C CA . THR A 1 81 ? 5.527 -15.557 9.672 1.00 36.25 81 THR A CA 1
ATOM 614 C C . THR A 1 81 ? 5.943 -16.279 8.399 1.00 36.25 81 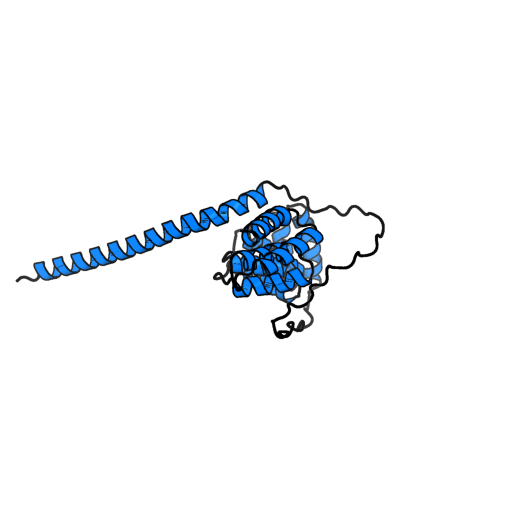THR A C 1
ATOM 616 O O . THR A 1 81 ? 6.675 -17.271 8.501 1.00 36.25 81 THR A O 1
ATOM 619 N N . PRO A 1 82 ? 5.435 -15.893 7.216 1.00 36.78 82 PRO A N 1
ATOM 620 C CA . PRO A 1 82 ? 5.939 -16.477 5.991 1.00 36.78 82 PRO A CA 1
ATOM 621 C C . PRO A 1 82 ? 7.443 -16.229 6.003 1.00 36.78 82 PRO A C 1
ATOM 623 O O . PRO A 1 82 ? 7.890 -15.084 5.912 1.00 36.78 82 PRO A O 1
ATOM 626 N N . GLU A 1 83 ? 8.224 -17.293 6.217 1.00 30.61 83 GLU A N 1
ATOM 627 C CA . GLU A 1 83 ? 9.667 -17.210 6.082 1.00 30.61 83 GLU A CA 1
ATOM 628 C C . GLU A 1 83 ? 9.912 -16.614 4.697 1.00 30.61 83 GLU A C 1
ATOM 630 O O . GLU A 1 83 ? 9.275 -17.072 3.735 1.00 30.61 83 GLU A O 1
ATOM 635 N N . PRO A 1 84 ? 10.767 -15.583 4.570 1.00 43.28 84 PRO A N 1
ATOM 636 C CA . PRO A 1 84 ? 11.113 -15.033 3.276 1.00 43.28 84 PRO A CA 1
ATOM 637 C C . PRO A 1 84 ? 11.793 -16.147 2.480 1.00 43.28 84 PRO A C 1
ATOM 639 O O . PRO A 1 84 ? 13.004 -16.336 2.510 1.00 43.28 84 PRO A O 1
ATOM 642 N N . THR A 1 85 ? 10.986 -16.898 1.739 1.00 37.34 85 THR A N 1
ATOM 643 C CA . THR A 1 85 ? 11.353 -18.001 0.846 1.00 37.34 85 THR A CA 1
ATOM 644 C C . THR A 1 85 ? 11.931 -17.444 -0.454 1.00 37.34 85 THR A C 1
ATOM 646 O O . THR A 1 85 ? 11.837 -18.055 -1.519 1.00 37.34 85 THR A O 1
ATOM 649 N N . ALA A 1 86 ? 12.536 -16.255 -0.369 1.00 51.53 86 ALA A N 1
ATOM 650 C CA . ALA A 1 86 ? 13.083 -15.510 -1.477 1.00 51.53 86 ALA A CA 1
ATOM 651 C C . ALA A 1 86 ? 14.246 -16.305 -2.068 1.00 51.53 86 ALA A C 1
ATOM 653 O O . ALA A 1 86 ? 15.395 -16.226 -1.635 1.00 51.53 86 ALA A O 1
ATOM 654 N N . THR A 1 87 ? 13.925 -17.077 -3.102 1.00 45.66 87 THR A N 1
ATOM 655 C CA . THR A 1 87 ? 14.910 -17.515 -4.083 1.00 45.66 87 THR A CA 1
ATOM 656 C C . THR A 1 87 ? 15.652 -16.261 -4.553 1.00 45.66 87 THR A C 1
ATOM 658 O O . THR A 1 87 ? 14.980 -15.272 -4.864 1.00 45.66 87 THR A O 1
ATOM 661 N N . PRO A 1 88 ? 16.997 -16.251 -4.605 1.00 53.53 88 PRO A N 1
ATOM 662 C CA . PRO A 1 88 ? 17.738 -15.070 -5.024 1.00 53.53 88 PRO A CA 1
ATOM 663 C C . PRO A 1 88 ? 17.229 -14.587 -6.383 1.00 53.53 88 PRO A C 1
ATOM 665 O O . PRO A 1 88 ? 17.356 -15.286 -7.392 1.00 53.53 88 PRO A O 1
ATOM 668 N N . LEU A 1 89 ? 16.613 -13.405 -6.403 1.00 63.47 89 LEU A N 1
ATOM 669 C CA . LEU A 1 89 ? 16.094 -12.819 -7.629 1.00 63.47 89 LEU A CA 1
ATOM 670 C C . LEU A 1 89 ? 17.269 -12.508 -8.550 1.00 63.47 89 LEU A C 1
ATOM 672 O O . LEU A 1 89 ? 18.159 -11.726 -8.212 1.00 63.47 89 LEU A O 1
ATOM 676 N N . ARG A 1 90 ? 17.281 -13.128 -9.731 1.00 74.44 90 ARG A N 1
ATOM 677 C CA . ARG A 1 90 ? 18.283 -12.837 -10.754 1.00 74.44 90 ARG A CA 1
ATOM 678 C C . ARG A 1 90 ? 17.905 -11.542 -11.468 1.00 74.44 90 ARG A C 1
ATOM 680 O O . ARG A 1 90 ? 17.295 -11.570 -12.531 1.00 74.44 90 ARG A O 1
ATOM 687 N N . ILE A 1 91 ? 18.277 -10.420 -10.866 1.00 82.88 91 ILE A N 1
ATOM 688 C CA . ILE A 1 91 ? 18.108 -9.088 -11.450 1.00 82.88 91 ILE A CA 1
ATOM 689 C C . ILE A 1 91 ? 19.130 -8.926 -12.580 1.00 82.88 91 ILE A C 1
ATOM 691 O O . ILE A 1 91 ? 20.325 -9.175 -12.389 1.00 82.88 91 ILE A O 1
ATOM 695 N N . THR A 1 92 ? 18.684 -8.523 -13.769 1.00 86.38 92 THR A N 1
ATOM 696 C CA . THR A 1 92 ? 19.617 -8.217 -14.863 1.00 86.38 92 THR A CA 1
ATOM 697 C C . THR A 1 92 ? 20.292 -6.863 -14.624 1.00 86.38 92 THR A C 1
ATOM 699 O O . THR A 1 92 ? 19.702 -5.952 -14.044 1.00 86.38 92 THR A O 1
ATOM 702 N N . LYS A 1 93 ? 21.539 -6.697 -15.084 1.00 88.19 93 LYS A N 1
ATOM 703 C CA . LYS A 1 93 ? 22.240 -5.402 -14.988 1.00 88.19 93 LYS A CA 1
ATOM 704 C C . LYS A 1 93 ? 21.446 -4.283 -15.679 1.00 88.19 93 LYS A C 1
ATOM 706 O O . LYS A 1 93 ? 21.297 -3.198 -15.129 1.00 88.19 93 LYS A O 1
ATOM 711 N N . GLU A 1 94 ? 20.880 -4.596 -16.841 1.00 92.31 94 GLU A N 1
ATOM 712 C CA . GLU A 1 94 ? 19.998 -3.710 -17.604 1.00 92.31 94 GLU A CA 1
ATOM 713 C C . GLU A 1 94 ? 18.755 -3.290 -16.799 1.00 92.31 94 GLU A C 1
ATOM 715 O O . GLU A 1 94 ? 18.379 -2.119 -16.804 1.00 92.31 94 GLU A O 1
ATOM 720 N N . ALA A 1 95 ? 18.152 -4.207 -16.032 1.00 93.56 95 ALA A N 1
ATOM 721 C CA . ALA A 1 95 ? 16.989 -3.896 -15.205 1.00 93.56 95 ALA A CA 1
ATOM 722 C C . ALA A 1 95 ? 17.301 -2.868 -14.111 1.00 93.56 95 ALA A C 1
ATOM 724 O O . ALA A 1 95 ? 16.479 -1.991 -13.850 1.00 93.56 95 ALA A O 1
ATOM 725 N N . ALA A 1 96 ? 18.479 -2.957 -13.486 1.00 94.06 96 ALA A N 1
ATOM 726 C CA . ALA A 1 96 ? 18.908 -2.003 -12.465 1.00 94.06 96 ALA A CA 1
ATOM 727 C C . ALA A 1 96 ? 19.142 -0.598 -13.052 1.00 94.06 96 ALA A C 1
ATOM 729 O O . ALA A 1 96 ? 18.656 0.389 -12.503 1.00 94.06 96 ALA A O 1
ATOM 730 N N . GLU A 1 97 ? 19.803 -0.503 -14.210 1.00 95.50 97 GLU A N 1
ATOM 731 C CA . GLU A 1 97 ? 20.044 0.776 -14.896 1.00 95.50 97 GLU A CA 1
ATOM 732 C C . GLU A 1 97 ? 18.727 1.455 -15.303 1.00 95.50 97 GLU A C 1
ATOM 734 O O . GLU A 1 97 ? 18.510 2.646 -15.057 1.00 95.50 97 GLU A O 1
ATOM 739 N N . HIS A 1 98 ? 17.802 0.684 -15.878 1.00 97.44 98 HIS A N 1
ATOM 740 C CA . HIS A 1 98 ? 16.483 1.193 -16.236 1.00 97.44 98 HIS A CA 1
ATOM 741 C C . HIS A 1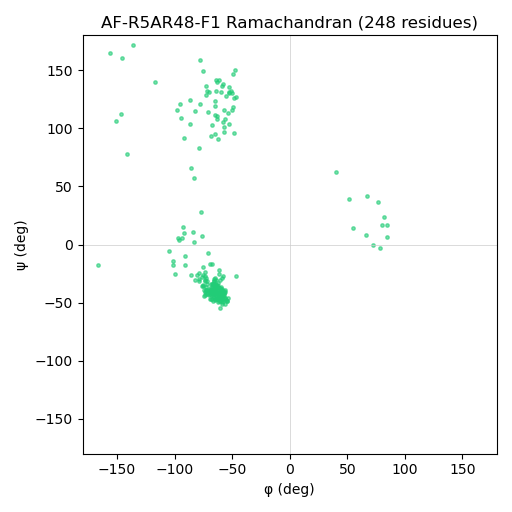 98 ? 15.645 1.550 -15.005 1.00 97.44 98 HIS A C 1
ATOM 743 O O . HIS A 1 98 ? 14.910 2.539 -15.045 1.00 97.44 98 HIS A O 1
ATOM 749 N N . TYR A 1 99 ? 15.773 0.820 -13.895 1.00 97.31 99 TYR A N 1
ATOM 750 C CA . TYR A 1 99 ? 15.094 1.181 -12.654 1.00 97.31 99 TYR A CA 1
ATOM 751 C C . TYR A 1 99 ? 15.515 2.568 -12.165 1.00 97.31 99 TYR A C 1
ATOM 753 O O . TYR A 1 99 ? 14.647 3.380 -11.849 1.00 97.31 99 TYR A O 1
ATOM 761 N N . ASP A 1 100 ? 16.810 2.886 -12.160 1.00 96.75 100 ASP A N 1
ATOM 762 C CA . ASP A 1 100 ? 17.285 4.190 -11.691 1.00 96.75 100 ASP A CA 1
ATOM 763 C C . ASP A 1 100 ? 16.776 5.351 -12.553 1.00 96.75 100 ASP A C 1
ATOM 765 O O . ASP A 1 100 ? 16.317 6.371 -12.024 1.00 96.75 100 ASP A O 1
ATOM 769 N N . ILE A 1 101 ? 16.777 5.184 -13.878 1.00 97.25 101 ILE A N 1
ATOM 770 C CA . ILE A 1 101 ? 16.230 6.186 -14.802 1.00 97.25 101 ILE A CA 1
ATOM 771 C C . ILE A 1 101 ? 14.719 6.338 -14.593 1.00 97.25 101 ILE A C 1
ATOM 773 O O . ILE A 1 101 ? 14.212 7.460 -14.491 1.00 97.25 101 ILE A O 1
ATOM 777 N N . GLY A 1 102 ? 14.000 5.215 -14.525 1.00 97.75 102 GLY A N 1
ATOM 778 C CA . GLY A 1 102 ? 12.554 5.181 -14.332 1.00 97.75 102 GLY A CA 1
ATOM 779 C C . GLY A 1 102 ? 12.142 5.830 -13.015 1.00 97.75 102 GLY A C 1
ATOM 780 O O . GLY A 1 102 ? 11.291 6.716 -13.015 1.00 97.75 102 GLY A O 1
ATOM 781 N N . ARG A 1 103 ? 12.803 5.467 -11.912 1.00 97.19 103 ARG A N 1
ATOM 782 C CA . ARG A 1 103 ? 12.581 6.029 -10.576 1.00 97.19 103 ARG A CA 1
ATOM 783 C C . ARG A 1 103 ? 12.800 7.537 -10.556 1.00 97.19 103 ARG A C 1
ATOM 785 O O . ARG A 1 103 ? 11.924 8.266 -10.112 1.00 97.19 103 ARG A O 1
ATOM 792 N N . LYS A 1 104 ? 13.919 8.035 -11.093 1.00 97.44 104 LYS A N 1
ATOM 793 C CA . LYS A 1 104 ? 14.197 9.482 -11.121 1.00 97.44 104 LYS A CA 1
ATOM 794 C C . LYS A 1 104 ? 13.086 10.268 -11.826 1.00 97.44 104 LYS A C 1
ATOM 796 O O . LYS A 1 104 ? 12.672 11.322 -11.348 1.00 97.44 104 LYS A O 1
ATOM 801 N N . ARG A 1 105 ? 12.599 9.755 -12.959 1.00 96.44 105 ARG A N 1
ATOM 802 C CA . ARG A 1 105 ? 11.501 10.371 -13.719 1.00 96.44 105 ARG A CA 1
ATOM 803 C C . ARG A 1 105 ? 10.172 10.278 -12.976 1.00 96.44 105 ARG A C 1
ATOM 805 O O . ARG A 1 105 ? 9.439 11.259 -12.954 1.00 96.44 105 ARG A O 1
ATOM 812 N N . PHE A 1 106 ? 9.895 9.137 -12.347 1.00 95.31 106 PHE A N 1
ATOM 813 C CA . PHE A 1 106 ? 8.692 8.916 -11.549 1.00 95.31 106 PHE A CA 1
ATOM 814 C C . PHE A 1 106 ? 8.597 9.905 -10.384 1.00 95.31 106 PHE A C 1
ATOM 816 O O . PHE A 1 106 ? 7.555 10.526 -10.207 1.00 95.31 106 PHE A O 1
ATOM 823 N N . ASN A 1 107 ? 9.693 10.107 -9.650 1.00 91.69 107 ASN A N 1
ATOM 824 C CA . ASN A 1 107 ? 9.764 11.052 -8.531 1.00 91.69 107 ASN A CA 1
ATOM 825 C C . ASN A 1 107 ? 9.694 12.521 -8.986 1.00 91.69 107 ASN A C 1
ATOM 827 O O . ASN A 1 107 ? 9.421 13.406 -8.191 1.00 91.69 107 ASN A O 1
ATOM 831 N N . SER A 1 108 ? 9.917 12.785 -10.277 1.00 94.19 108 SER A N 1
ATOM 832 C CA . SER A 1 108 ? 9.673 14.097 -10.897 1.00 94.19 108 SER A CA 1
ATOM 833 C C . SER A 1 108 ? 8.269 14.201 -11.512 1.00 94.19 108 SER A C 1
ATOM 835 O O . SER A 1 108 ? 8.047 15.041 -12.381 1.00 94.19 108 SER A O 1
ATOM 837 N N . GLU A 1 109 ? 7.367 13.275 -11.166 1.00 93.19 109 GLU A N 1
ATOM 838 C CA . GLU A 1 109 ? 6.010 13.112 -11.714 1.00 93.19 109 GLU A CA 1
ATOM 839 C C . GLU A 1 109 ? 5.932 12.964 -13.245 1.00 93.19 109 GLU A C 1
ATOM 841 O O . GLU A 1 109 ? 4.859 13.002 -13.851 1.00 93.19 109 GLU A O 1
ATOM 846 N N . ASN A 1 110 ? 7.064 12.711 -13.905 1.00 95.19 110 ASN A N 1
ATOM 847 C CA . ASN A 1 110 ? 7.134 12.487 -15.342 1.00 95.19 110 ASN A CA 1
ATOM 848 C C . ASN A 1 110 ? 6.867 11.009 -15.653 1.00 95.19 110 ASN A C 1
ATOM 850 O O . ASN A 1 110 ? 7.747 10.262 -16.095 1.00 95.19 110 ASN A O 1
ATOM 854 N N . TYR A 1 111 ? 5.640 10.573 -15.370 1.00 94.06 111 TYR A N 1
ATOM 855 C CA . TYR A 1 111 ? 5.247 9.170 -15.467 1.00 94.06 111 TYR A CA 1
ATOM 856 C C . TYR A 1 111 ? 5.316 8.633 -16.899 1.00 94.06 111 TYR A C 1
ATOM 858 O O . TYR A 1 111 ? 5.716 7.489 -17.091 1.00 94.06 111 TYR A O 1
ATOM 866 N N . GLU A 1 112 ? 4.974 9.445 -17.904 1.00 96.81 112 GLU A N 1
ATOM 867 C CA . GLU A 1 112 ? 5.029 9.038 -19.317 1.00 96.81 112 GLU A CA 1
ATOM 868 C C . GLU A 1 112 ? 6.448 8.644 -19.733 1.00 96.81 112 GLU A C 1
ATOM 870 O O . GLU A 1 112 ? 6.648 7.612 -20.373 1.00 96.81 112 GLU A O 1
ATOM 875 N N . ALA A 1 113 ? 7.452 9.414 -19.304 1.00 97.31 113 ALA A N 1
ATOM 876 C CA . ALA A 1 113 ? 8.844 9.069 -19.553 1.00 97.31 113 ALA A CA 1
ATOM 877 C C . ALA A 1 113 ? 9.370 7.985 -18.595 1.00 97.31 113 ALA A C 1
ATOM 879 O O . ALA A 1 113 ? 10.339 7.307 -18.926 1.00 97.31 113 ALA A O 1
ATOM 880 N N . ALA A 1 114 ? 8.781 7.821 -17.407 1.00 97.88 114 ALA A N 1
ATOM 881 C CA . ALA A 1 114 ? 9.194 6.807 -16.436 1.00 97.88 114 ALA A CA 1
ATOM 882 C C . ALA A 1 114 ? 8.762 5.391 -16.842 1.00 97.88 114 ALA A C 1
ATOM 884 O O . ALA A 1 114 ? 9.554 4.453 -16.742 1.00 97.88 114 ALA A O 1
ATOM 885 N N . VAL A 1 115 ? 7.518 5.231 -17.306 1.00 98.38 115 VAL A N 1
ATOM 886 C CA . VAL A 1 115 ? 6.883 3.924 -17.534 1.00 98.38 115 VAL A CA 1
ATOM 887 C C . VAL A 1 115 ? 7.700 2.989 -18.434 1.00 98.38 115 VAL A C 1
ATOM 889 O O . VAL A 1 115 ? 7.859 1.834 -18.041 1.00 98.38 115 VAL A O 1
ATOM 892 N N . PRO A 1 116 ? 8.255 3.414 -19.587 1.00 98.38 116 PRO A N 1
ATOM 893 C CA . PRO A 1 116 ? 9.039 2.515 -20.436 1.00 98.38 116 PRO A CA 1
ATOM 894 C C . PRO A 1 116 ? 10.259 1.928 -19.714 1.00 98.38 116 PRO A C 1
ATOM 896 O O . PRO A 1 116 ? 10.544 0.740 -19.840 1.00 98.38 116 PRO A O 1
ATOM 899 N N . HIS A 1 117 ? 10.946 2.738 -18.904 1.00 98.19 117 HIS A N 1
ATOM 900 C CA . HIS A 1 117 ? 12.090 2.284 -18.116 1.00 98.19 117 HIS A CA 1
ATOM 901 C C . HIS A 1 117 ? 11.662 1.377 -16.956 1.00 98.19 117 HIS A C 1
ATOM 903 O O . HIS A 1 117 ? 12.262 0.327 -16.740 1.00 98.19 117 HIS A O 1
ATOM 909 N N . LEU A 1 118 ? 10.586 1.730 -16.248 1.00 98.06 118 LEU A N 1
ATOM 910 C CA . LEU A 1 118 ? 10.046 0.905 -15.165 1.00 98.06 118 LEU A CA 1
ATOM 911 C C . LEU A 1 118 ? 9.543 -0.454 -15.667 1.00 98.06 118 LEU A C 1
ATOM 913 O O . LEU A 1 118 ? 9.707 -1.452 -14.971 1.00 98.06 118 LEU A O 1
ATOM 917 N N . LYS A 1 119 ? 8.987 -0.508 -16.882 1.00 98.12 119 LYS A N 1
ATOM 918 C CA . LYS A 1 119 ? 8.589 -1.755 -17.537 1.00 98.12 119 LYS A CA 1
ATOM 919 C C . LYS A 1 119 ? 9.792 -2.664 -17.788 1.00 98.12 119 LYS A C 1
ATOM 921 O O . LYS A 1 119 ? 9.748 -3.823 -17.395 1.00 98.12 119 LYS A O 1
ATOM 926 N N . ILE A 1 120 ? 10.872 -2.137 -18.369 1.00 97.25 120 ILE A N 1
ATOM 927 C CA . ILE A 1 120 ? 12.110 -2.904 -18.606 1.00 97.25 120 ILE A CA 1
ATOM 928 C C . ILE A 1 120 ? 12.682 -3.421 -17.279 1.00 97.25 120 ILE A C 1
ATOM 930 O O . ILE A 1 120 ? 13.032 -4.594 -17.163 1.00 97.25 120 ILE A O 1
ATOM 934 N N . ALA A 1 121 ? 12.703 -2.576 -16.245 1.00 97.44 121 ALA A N 1
ATOM 935 C CA . ALA A 1 121 ? 13.128 -2.977 -14.908 1.00 97.44 121 ALA A CA 1
ATOM 936 C C . ALA A 1 121 ? 12.260 -4.109 -14.328 1.00 97.44 121 ALA A C 1
ATOM 938 O O . ALA A 1 121 ? 12.782 -5.073 -13.771 1.00 97.44 121 ALA A O 1
ATOM 939 N N . ALA A 1 122 ? 10.937 -4.010 -14.476 1.00 96.00 122 ALA A N 1
ATOM 940 C CA . ALA A 1 122 ? 9.986 -5.020 -14.027 1.00 96.00 122 ALA A CA 1
ATOM 941 C C . ALA A 1 122 ? 10.152 -6.352 -14.782 1.00 96.00 122 ALA A C 1
ATOM 943 O O . ALA A 1 122 ? 10.205 -7.415 -14.166 1.00 96.00 122 ALA A O 1
ATOM 944 N N . GLU A 1 123 ? 10.266 -6.318 -16.108 1.00 94.81 123 GLU A N 1
ATOM 945 C CA . GLU A 1 123 ? 10.465 -7.513 -16.941 1.00 94.81 123 GLU A CA 1
ATOM 946 C C . GLU A 1 123 ? 11.820 -8.184 -16.675 1.00 94.81 123 GLU A C 1
ATOM 948 O O . GLU A 1 123 ? 11.920 -9.408 -16.712 1.00 94.81 123 GLU A O 1
ATOM 953 N N . GLY A 1 124 ? 12.843 -7.403 -16.318 1.00 93.25 124 GLY A N 1
ATOM 954 C CA . GLY A 1 124 ? 14.150 -7.904 -15.891 1.00 93.25 124 GLY A CA 1
ATOM 955 C C . GLY A 1 124 ? 14.255 -8.281 -14.405 1.00 93.25 124 GLY A C 1
ATOM 956 O O . GLY A 1 124 ? 15.360 -8.522 -13.916 1.00 93.25 124 GLY A O 1
ATOM 957 N N . GLY A 1 125 ? 13.127 -8.339 -13.687 1.00 91.62 125 GLY A N 1
ATOM 958 C CA . GLY A 1 125 ? 13.032 -8.901 -12.337 1.00 91.62 125 GLY A CA 1
ATOM 959 C C . GLY A 1 125 ? 13.386 -7.956 -11.187 1.00 91.62 125 GLY A C 1
ATOM 960 O O . GLY A 1 125 ? 13.646 -8.426 -10.082 1.00 91.62 125 GLY A O 1
ATOM 961 N N . HIS A 1 126 ? 13.430 -6.640 -11.413 1.00 94.38 126 HIS A N 1
ATOM 962 C CA . HIS A 1 126 ? 13.749 -5.668 -10.366 1.00 94.38 126 HIS A CA 1
ATOM 963 C C . HIS A 1 126 ? 12.536 -5.423 -9.439 1.00 94.38 126 HIS A C 1
ATOM 965 O O . HIS A 1 126 ? 11.523 -4.900 -9.918 1.00 94.38 126 HIS A O 1
ATOM 971 N N . PRO A 1 127 ? 12.624 -5.663 -8.111 1.00 92.31 127 PRO A N 1
ATOM 972 C CA . PRO A 1 127 ? 11.490 -5.493 -7.188 1.00 92.31 127 PRO A CA 1
ATOM 973 C C . PRO A 1 127 ? 10.900 -4.078 -7.177 1.00 92.31 127 PRO A C 1
ATOM 975 O O . PRO A 1 127 ? 9.688 -3.886 -7.256 1.00 92.31 127 PRO A O 1
ATOM 978 N N . GLY A 1 128 ? 11.764 -3.057 -7.190 1.00 92.06 128 GLY A N 1
ATOM 979 C CA . GLY A 1 128 ? 11.320 -1.666 -7.324 1.00 92.06 128 GLY A CA 1
ATOM 980 C C . GLY A 1 128 ? 10.645 -1.372 -8.672 1.00 92.06 128 GLY A C 1
ATOM 981 O O . GLY A 1 128 ? 9.731 -0.552 -8.734 1.00 92.06 128 GLY A O 1
ATOM 982 N N . GLY A 1 129 ? 11.042 -2.077 -9.740 1.00 96.62 129 GLY A N 1
ATOM 983 C CA . GLY A 1 129 ? 10.402 -1.984 -11.051 1.00 96.62 129 GLY A CA 1
ATOM 984 C C . GLY A 1 129 ? 8.991 -2.558 -10.999 1.00 96.62 129 GLY A C 1
ATOM 985 O O . GLY A 1 129 ? 8.052 -1.882 -11.409 1.00 96.62 129 GLY A O 1
ATOM 986 N N . TRP A 1 130 ? 8.818 -3.745 -10.406 1.00 97.94 130 TRP A N 1
ATOM 987 C CA . TRP A 1 130 ? 7.502 -4.343 -10.162 1.00 97.94 130 TRP A CA 1
ATOM 988 C C . TRP A 1 130 ? 6.575 -3.408 -9.386 1.00 97.94 130 TRP A C 1
ATOM 990 O O . TRP A 1 130 ? 5.457 -3.159 -9.835 1.00 97.94 130 TRP A O 1
ATOM 1000 N N . ARG A 1 131 ? 7.046 -2.824 -8.277 1.00 97.38 131 ARG A N 1
ATOM 1001 C CA . ARG A 1 131 ? 6.239 -1.898 -7.472 1.00 97.38 131 ARG A CA 1
ATOM 1002 C C . ARG A 1 131 ? 5.799 -0.677 -8.277 1.00 97.38 131 ARG A C 1
ATOM 1004 O O . ARG A 1 131 ? 4.608 -0.387 -8.358 1.00 97.38 131 ARG A O 1
ATOM 1011 N N . MET A 1 132 ? 6.743 0.044 -8.881 1.00 97.69 132 MET A N 1
ATOM 1012 C CA . MET A 1 132 ? 6.447 1.324 -9.536 1.00 97.69 132 MET A CA 1
ATOM 1013 C C . MET A 1 132 ? 5.692 1.133 -10.858 1.00 97.69 132 MET A C 1
ATOM 1015 O O . MET A 1 132 ? 4.735 1.858 -11.128 1.00 97.69 132 MET A O 1
ATOM 1019 N N . TYR A 1 133 ? 6.058 0.131 -11.665 1.00 98.25 133 TYR A N 1
ATOM 1020 C CA . TYR A 1 133 ? 5.324 -0.200 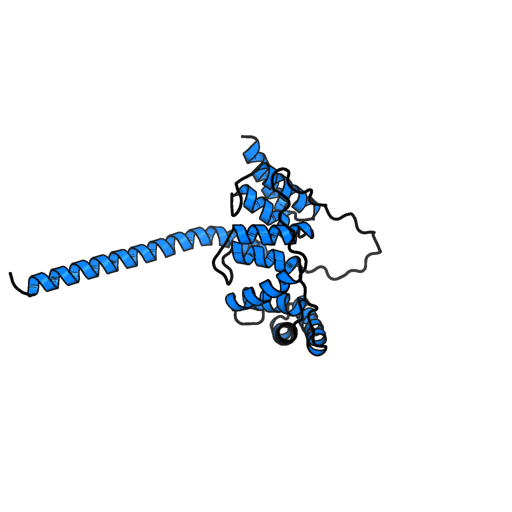-12.888 1.00 98.25 133 TYR A CA 1
ATOM 1021 C C . TYR A 1 133 ? 3.923 -0.736 -12.577 1.00 98.25 133 TYR A C 1
ATOM 1023 O O . TYR A 1 133 ? 2.946 -0.305 -13.194 1.00 98.25 133 TYR A O 1
ATOM 1031 N N . GLY A 1 134 ? 3.807 -1.611 -11.572 1.00 97.62 134 GLY A N 1
ATOM 1032 C CA . GLY A 1 134 ? 2.528 -2.114 -11.077 1.00 97.62 134 GLY A CA 1
ATOM 1033 C C . GLY A 1 134 ? 1.604 -0.981 -10.641 1.00 97.62 134 GLY A C 1
ATOM 1034 O O . GLY A 1 134 ? 0.456 -0.929 -11.077 1.00 97.62 134 GLY A O 1
ATOM 1035 N N . TRP A 1 135 ? 2.121 -0.011 -9.883 1.00 97.19 135 TRP A N 1
ATOM 1036 C CA . TRP A 1 135 ? 1.378 1.188 -9.486 1.00 97.19 135 TRP A CA 1
ATOM 1037 C C . TRP A 1 135 ? 0.924 2.021 -10.696 1.00 97.19 135 TRP A C 1
ATOM 1039 O O . TRP A 1 135 ? -0.250 2.388 -10.793 1.00 97.19 135 TRP A O 1
ATOM 1049 N N . CYS A 1 136 ? 1.801 2.250 -11.681 1.00 97.19 136 CYS A N 1
ATOM 1050 C CA . CYS A 1 136 ? 1.424 2.943 -12.916 1.00 97.19 136 CYS A CA 1
ATOM 1051 C C . CYS A 1 136 ? 0.270 2.247 -13.652 1.00 97.19 136 CYS A C 1
ATOM 1053 O O . CYS A 1 136 ? -0.634 2.922 -14.143 1.00 97.19 136 CYS A O 1
ATOM 1055 N N . LEU A 1 137 ? 0.256 0.913 -13.702 1.00 97.94 137 LEU A N 1
ATOM 1056 C CA . LEU A 1 137 ? -0.822 0.137 -14.321 1.00 97.94 137 LEU A CA 1
ATOM 1057 C C . LEU A 1 137 ? -2.114 0.148 -13.490 1.00 97.94 137 LEU A C 1
ATOM 1059 O O . LEU A 1 137 ? -3.196 0.298 -14.063 1.00 97.94 137 LEU A O 1
ATOM 1063 N N . LEU A 1 138 ? -2.019 0.026 -12.162 1.00 93.50 138 LEU A N 1
ATOM 1064 C CA . LEU A 1 138 ? -3.160 0.086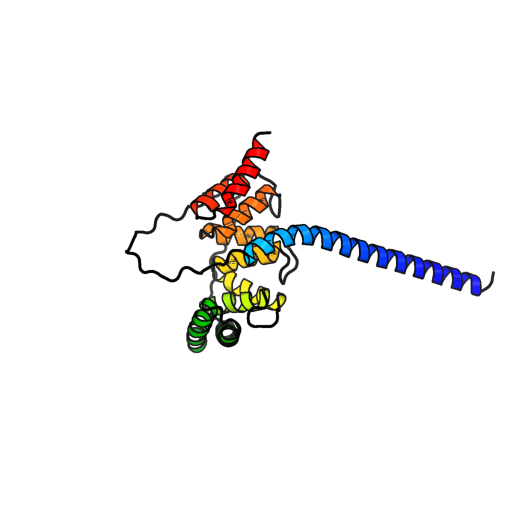 -11.238 1.00 93.50 138 LEU A CA 1
ATOM 1065 C C . LEU A 1 138 ? -3.923 1.408 -11.380 1.00 93.50 138 LEU A C 1
ATOM 1067 O O . LEU A 1 138 ? -5.155 1.415 -11.478 1.00 93.50 138 LEU A O 1
ATOM 1071 N N . TYR A 1 139 ? -3.186 2.516 -11.458 1.00 93.00 139 TYR A N 1
ATOM 1072 C CA . TYR A 1 139 ? -3.744 3.867 -11.422 1.00 93.00 139 TYR A CA 1
ATOM 1073 C C . TYR A 1 139 ? -3.778 4.581 -12.779 1.00 93.00 139 TYR A C 1
ATOM 1075 O O . TYR A 1 139 ? -4.357 5.662 -12.878 1.00 93.00 139 TYR A O 1
ATOM 1083 N N . GLY A 1 140 ? -3.217 3.983 -13.834 1.00 93.50 140 GLY A N 1
ATOM 1084 C CA . GLY A 1 140 ? -3.157 4.577 -15.174 1.00 93.50 140 GLY A CA 1
ATOM 1085 C C . GLY A 1 140 ? -2.263 5.816 -15.247 1.00 93.50 140 GLY A C 1
ATOM 1086 O O . GLY A 1 140 ? -2.641 6.821 -15.845 1.00 93.50 140 GLY A O 1
ATOM 1087 N N . LYS A 1 141 ? -1.103 5.784 -14.589 1.00 93.31 141 LYS A N 1
ATOM 1088 C CA . LYS A 1 141 ? -0.169 6.916 -14.499 1.00 93.31 141 LYS A CA 1
ATOM 1089 C C . LYS A 1 141 ? 0.934 6.753 -15.536 1.00 93.31 141 LYS A C 1
ATOM 1091 O O . LYS A 1 141 ? 1.676 5.778 -15.497 1.00 93.31 141 LYS A O 1
ATOM 1096 N N . GLY A 1 142 ? 0.995 7.668 -16.505 1.00 93.19 142 GLY A N 1
ATOM 1097 C CA . GLY A 1 142 ? 1.925 7.573 -17.639 1.00 93.19 142 GLY A CA 1
ATOM 1098 C C . GLY A 1 142 ? 1.658 6.399 -18.590 1.00 93.19 142 GLY A C 1
ATOM 1099 O O . GLY A 1 142 ? 2.476 6.109 -19.455 1.00 93.19 142 GLY A O 1
ATOM 1100 N N . THR A 1 143 ? 0.539 5.689 -18.415 1.00 95.19 143 THR A N 1
ATOM 1101 C CA . THR A 1 143 ? 0.113 4.548 -19.232 1.00 95.19 143 THR A CA 1
ATOM 1102 C C . THR A 1 143 ? -1.398 4.368 -19.146 1.00 95.19 143 THR A C 1
ATOM 1104 O O . THR A 1 143 ? -2.052 4.893 -18.243 1.00 95.19 143 THR A O 1
ATOM 1107 N N . LYS A 1 144 ? -1.976 3.583 -20.057 1.00 96.50 144 LYS A N 1
ATOM 1108 C CA . LYS A 1 144 ? -3.375 3.166 -19.946 1.00 96.50 144 LYS A CA 1
ATOM 1109 C C . LYS A 1 144 ? -3.550 2.290 -18.701 1.00 96.50 144 LYS A C 1
ATOM 1111 O O . LYS A 1 144 ? -2.801 1.337 -18.502 1.00 96.50 144 LYS A O 1
ATOM 1116 N N . LYS A 1 145 ? -4.577 2.579 -17.894 1.00 94.25 145 LYS A N 1
ATOM 1117 C CA . LYS A 1 145 ? -4.932 1.766 -16.722 1.00 94.25 145 LYS A CA 1
ATOM 1118 C C . LYS A 1 145 ? -5.153 0.302 -17.121 1.00 94.25 145 LYS A C 1
ATOM 1120 O O . LYS A 1 145 ? -5.972 0.011 -17.994 1.00 94.25 145 LYS A O 1
ATOM 1125 N N . ASN A 1 146 ? -4.470 -0.602 -16.425 1.00 96.62 146 ASN A N 1
ATOM 1126 C CA . ASN A 1 146 ? -4.638 -2.048 -16.505 1.00 96.62 146 ASN A CA 1
ATOM 1127 C C . ASN A 1 146 ? -4.511 -2.657 -15.100 1.00 96.62 146 ASN A C 1
ATOM 1129 O O . ASN A 1 146 ? -3.479 -3.209 -14.725 1.00 96.62 146 ASN A O 1
ATOM 1133 N N . ALA A 1 147 ? -5.575 -2.539 -14.303 1.00 92.50 147 ALA A N 1
ATOM 1134 C CA . ALA A 1 147 ? -5.527 -2.906 -12.889 1.00 92.50 147 ALA A CA 1
ATOM 1135 C C . ALA A 1 147 ? -5.214 -4.394 -12.655 1.00 92.50 147 ALA A C 1
ATOM 1137 O O . ALA A 1 147 ? -4.490 -4.721 -11.723 1.00 92.50 147 ALA A O 1
ATOM 1138 N N . ARG A 1 148 ? -5.698 -5.298 -13.519 1.00 96.50 148 ARG A N 1
ATOM 1139 C CA . ARG A 1 148 ? -5.422 -6.741 -13.398 1.00 96.50 148 ARG A CA 1
ATOM 1140 C C . ARG A 1 148 ? -3.941 -7.064 -13.588 1.00 96.50 148 ARG A C 1
ATOM 1142 O O . ARG A 1 148 ? -3.415 -7.946 -12.919 1.00 96.50 148 ARG A O 1
ATOM 1149 N N . GLU A 1 149 ? -3.277 -6.395 -14.523 1.00 96.62 149 GLU A N 1
ATOM 1150 C CA . GLU A 1 149 ? -1.837 -6.561 -14.728 1.00 96.62 149 GLU A CA 1
ATOM 1151 C C . GLU A 1 149 ? -1.039 -5.876 -13.617 1.00 96.62 149 GLU A C 1
ATOM 1153 O O . GLU A 1 149 ? -0.130 -6.482 -13.054 1.00 96.62 149 GLU A O 1
ATOM 1158 N N . GLY A 1 150 ? -1.439 -4.661 -13.233 1.00 97.44 150 GLY A N 1
ATOM 1159 C CA . GLY A 1 150 ? -0.828 -3.933 -12.124 1.00 97.44 150 GLY A CA 1
ATOM 1160 C C . GLY A 1 150 ? -0.854 -4.717 -10.811 1.00 97.44 150 GLY A C 1
ATOM 1161 O O . GLY A 1 150 ? 0.165 -4.790 -10.132 1.00 97.44 150 GLY A O 1
ATOM 1162 N N . TYR A 1 151 ? -1.966 -5.396 -10.512 1.00 97.12 151 TYR A N 1
ATOM 1163 C CA . TYR A 1 151 ? -2.102 -6.270 -9.344 1.00 97.12 151 TYR A CA 1
ATOM 1164 C C . TYR A 1 151 ? -1.058 -7.395 -9.327 1.00 97.12 151 TYR A C 1
ATOM 1166 O O . TYR A 1 151 ? -0.474 -7.681 -8.288 1.00 97.12 151 TYR A O 1
ATOM 1174 N N . LYS A 1 152 ? -0.765 -8.011 -10.481 1.00 98.12 152 LYS A N 1
ATOM 1175 C CA . LYS A 1 152 ? 0.248 -9.077 -10.571 1.00 98.12 152 LYS A CA 1
ATOM 1176 C C . LYS A 1 152 ? 1.644 -8.558 -10.240 1.00 98.12 152 LYS A C 1
ATOM 1178 O O . LYS A 1 152 ? 2.348 -9.181 -9.454 1.00 98.12 152 LYS A O 1
ATOM 1183 N N . TYR A 1 153 ? 2.032 -7.422 -10.821 1.00 97.69 153 TYR A N 1
ATOM 1184 C CA . TYR A 1 153 ? 3.319 -6.792 -10.522 1.00 97.69 153 TYR A CA 1
ATOM 1185 C C . TYR A 1 153 ? 3.408 -6.346 -9.062 1.00 97.69 153 TYR A C 1
ATOM 1187 O O . TYR A 1 153 ? 4.424 -6.580 -8.414 1.00 97.69 153 TYR A O 1
ATOM 1195 N N . MET A 1 154 ? 2.330 -5.784 -8.516 1.00 97.38 154 MET A N 1
ATOM 1196 C CA . MET A 1 154 ? 2.290 -5.387 -7.112 1.00 97.38 154 MET A CA 1
ATOM 1197 C C . MET A 1 154 ? 2.438 -6.586 -6.172 1.00 97.38 154 MET A C 1
ATOM 1199 O O . MET A 1 154 ? 3.209 -6.516 -5.220 1.00 97.38 154 MET A O 1
ATOM 1203 N N . LYS A 1 155 ? 1.784 -7.713 -6.481 1.00 97.75 155 LYS A N 1
ATOM 1204 C CA . LYS A 1 155 ? 1.913 -8.960 -5.717 1.00 97.75 155 LYS A CA 1
ATOM 1205 C C . LYS A 1 155 ? 3.350 -9.473 -5.711 1.00 97.75 155 LYS A C 1
ATOM 1207 O O . LYS A 1 155 ? 3.869 -9.765 -4.642 1.00 97.75 155 LYS A O 1
ATOM 1212 N N . MET A 1 156 ? 4.012 -9.498 -6.871 1.00 96.44 156 MET A N 1
ATOM 1213 C CA . MET A 1 156 ? 5.425 -9.890 -6.955 1.00 96.44 156 MET A CA 1
ATOM 1214 C C . MET A 1 156 ? 6.323 -8.986 -6.100 1.00 96.44 156 MET A C 1
ATOM 1216 O O . MET A 1 156 ? 7.217 -9.485 -5.430 1.00 96.44 156 MET A O 1
ATOM 1220 N N . ALA A 1 157 ? 6.077 -7.670 -6.076 1.00 95.06 157 ALA A N 1
ATOM 1221 C CA . ALA A 1 157 ? 6.817 -6.747 -5.212 1.00 95.06 157 ALA A CA 1
ATOM 1222 C C . ALA A 1 157 ? 6.515 -6.953 -3.715 1.00 95.06 157 ALA A C 1
ATOM 1224 O O . ALA A 1 157 ? 7.421 -6.918 -2.889 1.00 95.06 157 ALA A O 1
ATOM 1225 N N . ALA A 1 158 ? 5.257 -7.193 -3.347 1.00 94.81 158 ALA A N 1
ATOM 1226 C CA . ALA A 1 158 ? 4.865 -7.429 -1.958 1.00 94.81 158 ALA A CA 1
ATOM 1227 C C . ALA A 1 158 ? 5.471 -8.726 -1.397 1.00 94.81 158 ALA A C 1
ATOM 1229 O O . ALA A 1 158 ? 5.877 -8.774 -0.234 1.00 94.81 158 ALA A O 1
ATOM 1230 N N . GLU A 1 159 ? 5.591 -9.756 -2.238 1.00 95.75 159 GLU A N 1
ATOM 1231 C CA . GLU A 1 159 ? 6.226 -11.037 -1.913 1.00 95.75 159 GLU A CA 1
ATOM 1232 C C . GLU A 1 159 ? 7.742 -10.914 -1.679 1.00 95.75 159 GLU A C 1
ATOM 1234 O O . GLU A 1 159 ? 8.324 -11.784 -1.036 1.00 95.75 159 GLU A O 1
ATOM 1239 N N . THR A 1 160 ? 8.392 -9.819 -2.105 1.00 92.12 160 THR A N 1
ATOM 1240 C CA . THR A 1 160 ? 9.789 -9.533 -1.723 1.00 92.12 160 THR A CA 1
ATOM 1241 C C . THR A 1 160 ? 9.921 -8.861 -0.357 1.00 92.12 160 THR A C 1
ATOM 1243 O O . THR A 1 160 ? 11.028 -8.482 0.021 1.00 92.12 160 THR A O 1
ATOM 1246 N N . GLY A 1 161 ? 8.816 -8.643 0.357 1.00 91.81 161 GLY A N 1
ATOM 1247 C CA . GLY A 1 161 ? 8.811 -7.939 1.636 1.00 91.81 161 GLY A CA 1
ATOM 1248 C C . GLY A 1 161 ? 8.741 -6.4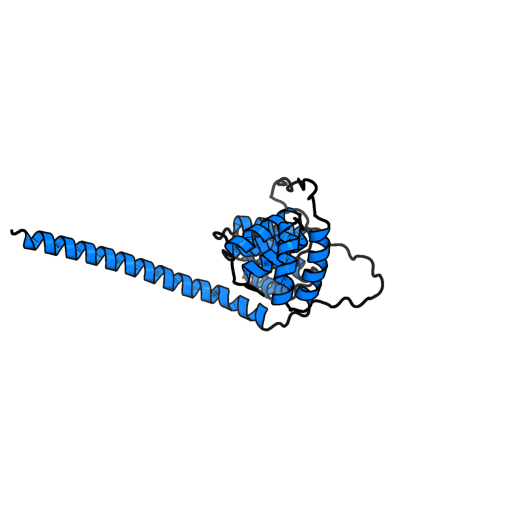14 1.528 1.00 91.81 161 GLY A C 1
ATOM 1249 O O . GLY A 1 161 ? 8.842 -5.749 2.552 1.00 91.81 161 GLY A O 1
ATOM 1250 N N . ASP A 1 162 ? 8.564 -5.827 0.334 1.00 91.25 162 ASP A N 1
ATOM 1251 C CA . ASP A 1 162 ? 8.446 -4.366 0.201 1.00 91.25 162 ASP A CA 1
ATOM 1252 C C . ASP A 1 162 ? 7.175 -3.878 0.916 1.00 91.25 162 ASP A C 1
ATOM 1254 O O . ASP A 1 162 ? 6.053 -4.136 0.477 1.00 91.25 162 ASP A O 1
ATOM 1258 N N . ALA A 1 163 ? 7.352 -3.146 2.018 1.00 92.19 163 ALA A N 1
ATOM 1259 C CA . ALA A 1 163 ? 6.251 -2.697 2.863 1.00 92.19 163 ALA A CA 1
ATOM 1260 C C . ALA A 1 163 ? 5.248 -1.788 2.127 1.00 92.19 163 ALA A C 1
ATOM 1262 O O . ALA A 1 163 ? 4.062 -1.759 2.455 1.00 92.19 163 ALA A O 1
ATOM 1263 N N . SER A 1 164 ? 5.695 -1.010 1.133 1.00 91.62 164 SER A N 1
ATOM 1264 C CA . SER A 1 164 ? 4.802 -0.164 0.325 1.00 91.62 164 SER A CA 1
ATOM 1265 C C . SER A 1 164 ? 3.965 -1.007 -0.627 1.00 91.62 164 SER A C 1
ATOM 1267 O O . SER A 1 164 ? 2.776 -0.743 -0.787 1.00 91.62 164 SER A O 1
ATOM 1269 N N . ALA A 1 165 ? 4.559 -2.041 -1.222 1.00 94.94 165 ALA A N 1
ATOM 1270 C CA . ALA A 1 165 ? 3.834 -2.991 -2.052 1.00 94.94 165 ALA A CA 1
ATOM 1271 C C . ALA A 1 165 ? 2.862 -3.849 -1.233 1.00 94.94 165 ALA A C 1
ATOM 1273 O O . ALA A 1 165 ? 1.742 -4.080 -1.676 1.00 94.94 165 ALA A O 1
ATOM 1274 N N . GLN A 1 166 ? 3.239 -4.268 -0.024 1.00 97.62 166 GLN A N 1
ATOM 1275 C CA . GLN A 1 166 ? 2.341 -4.969 0.898 1.00 97.62 166 GLN A CA 1
ATOM 1276 C C . GLN A 1 166 ? 1.145 -4.095 1.292 1.00 97.62 166 GLN A C 1
ATOM 1278 O O . GLN A 1 166 ? 0.005 -4.536 1.179 1.00 97.62 166 GLN A O 1
ATOM 1283 N N . TYR A 1 167 ? 1.368 -2.827 1.654 1.00 96.25 167 TYR A N 1
ATOM 1284 C CA . TYR A 1 167 ? 0.269 -1.888 1.896 1.00 96.25 167 TYR A CA 1
ATOM 1285 C C . TYR A 1 167 ? -0.663 -1.775 0.678 1.00 96.25 167 TYR A C 1
ATOM 1287 O O . TYR A 1 167 ? -1.885 -1.842 0.812 1.00 96.25 167 TYR A O 1
ATOM 1295 N N . GLU A 1 168 ? -0.090 -1.641 -0.517 1.00 96.69 168 GLU A N 1
ATOM 1296 C CA . GLU A 1 168 ? -0.850 -1.522 -1.759 1.00 96.69 168 GLU A CA 1
ATOM 1297 C C . GLU A 1 168 ? -1.626 -2.806 -2.093 1.00 96.69 168 GLU A C 1
ATOM 1299 O O . GLU A 1 168 ? -2.752 -2.735 -2.580 1.00 96.69 168 GLU A O 1
ATOM 1304 N N . MET A 1 169 ? -1.083 -3.985 -1.775 1.00 97.19 169 MET A N 1
ATOM 1305 C CA . MET A 1 169 ? -1.804 -5.258 -1.873 1.00 97.19 169 MET A CA 1
ATOM 1306 C C . MET A 1 169 ? -2.995 -5.314 -0.920 1.00 97.19 169 MET A C 1
ATOM 1308 O O . MET A 1 169 ? -4.070 -5.773 -1.321 1.00 97.19 169 MET A O 1
ATOM 1312 N N . GLY A 1 170 ? -2.835 -4.804 0.303 1.00 94.12 170 GLY A N 1
ATOM 1313 C CA . GLY A 1 170 ? -3.938 -4.645 1.245 1.00 94.12 170 GLY A CA 1
ATOM 1314 C C . GLY A 1 170 ? -5.042 -3.767 0.660 1.00 94.12 170 GLY A C 1
ATOM 1315 O O . GLY A 1 170 ? -6.211 -4.153 0.625 1.00 94.12 170 GLY A O 1
ATOM 1316 N N . TYR A 1 171 ? -4.662 -2.629 0.077 1.00 93.56 171 TYR A N 1
ATOM 1317 C CA . TYR A 1 171 ? -5.607 -1.727 -0.575 1.00 93.56 171 TYR A CA 1
ATOM 1318 C C . TYR A 1 171 ? -6.286 -2.354 -1.797 1.00 93.56 171 TYR A C 1
ATOM 1320 O O . TYR A 1 171 ? -7.498 -2.218 -1.961 1.00 93.56 171 TYR A O 1
ATOM 1328 N N . CYS A 1 172 ? -5.547 -3.094 -2.625 1.00 92.94 172 CYS A N 1
ATOM 1329 C CA . CYS A 1 172 ? -6.111 -3.749 -3.800 1.00 92.94 172 CYS A CA 1
ATOM 1330 C C . CYS A 1 172 ? -7.187 -4.776 -3.439 1.00 92.94 172 CYS A C 1
ATOM 1332 O O . CYS A 1 172 ? -8.229 -4.816 -4.093 1.00 92.94 172 CYS A O 1
ATOM 1334 N N . ASN A 1 173 ? -6.960 -5.577 -2.397 1.00 89.81 173 ASN A N 1
ATOM 1335 C CA . ASN A 1 173 ? -7.940 -6.556 -1.929 1.00 89.81 173 ASN A CA 1
ATOM 1336 C C . ASN A 1 173 ? -9.123 -5.879 -1.218 1.00 89.81 173 ASN A C 1
ATOM 1338 O O . ASN A 1 173 ? -10.267 -6.262 -1.446 1.00 89.81 173 ASN A O 1
ATOM 1342 N N . TYR A 1 174 ? -8.883 -4.803 -0.465 1.00 91.19 174 TYR A N 1
ATOM 1343 C CA . TYR A 1 174 ? -9.945 -4.018 0.169 1.00 91.19 174 TYR A CA 1
ATOM 1344 C C . TYR A 1 174 ? -10.870 -3.328 -0.853 1.00 91.19 174 TYR A C 1
ATOM 1346 O O . TYR A 1 174 ? -12.092 -3.343 -0.712 1.00 91.19 174 TYR A O 1
ATOM 1354 N N . ALA A 1 175 ? -10.298 -2.715 -1.893 1.00 86.62 175 ALA A N 1
ATOM 1355 C CA . ALA A 1 175 ? -11.017 -1.907 -2.881 1.00 86.62 175 ALA A CA 1
ATOM 1356 C C . ALA A 1 175 ? -11.388 -2.671 -4.167 1.00 86.62 175 ALA A C 1
ATOM 1358 O O . ALA A 1 175 ? -11.858 -2.055 -5.125 1.00 86.62 175 ALA A O 1
ATOM 1359 N N . ALA A 1 176 ? -11.144 -3.987 -4.221 1.00 91.81 176 ALA A N 1
ATOM 1360 C CA . ALA A 1 176 ? -11.292 -4.812 -5.425 1.00 91.81 176 ALA A CA 1
ATOM 1361 C C . ALA A 1 176 ? -10.556 -4.232 -6.659 1.00 91.81 176 ALA A C 1
ATOM 1363 O O . ALA A 1 176 ? -11.044 -4.256 -7.794 1.00 91.81 176 ALA A O 1
ATOM 1364 N N . LEU A 1 177 ? -9.357 -3.674 -6.453 1.00 89.94 177 LEU A N 1
ATOM 1365 C CA . LEU A 1 177 ? -8.557 -3.073 -7.516 1.00 89.94 177 LEU A CA 1
ATOM 1366 C C . LEU A 1 177 ? -7.704 -4.143 -8.205 1.00 89.94 177 LEU A C 1
ATOM 1368 O O . LEU A 1 177 ? -6.685 -4.591 -7.690 1.00 89.94 177 LEU A O 1
ATOM 1372 N N . GLY A 1 178 ? -8.121 -4.554 -9.405 1.00 88.38 178 GLY A N 1
ATOM 1373 C CA . GLY A 1 178 ? -7.385 -5.541 -10.207 1.00 88.38 178 GLY A CA 1
ATOM 1374 C C . GLY A 1 178 ? -7.573 -6.998 -9.771 1.00 88.38 178 GLY A C 1
ATOM 1375 O O . GLY A 1 178 ? -7.103 -7.900 -10.466 1.00 88.38 178 GLY A O 1
ATOM 1376 N N . THR A 1 179 ? -8.323 -7.223 -8.693 1.00 91.50 179 THR A N 1
ATOM 1377 C CA . THR A 1 179 ? -8.702 -8.524 -8.131 1.00 91.50 179 THR A CA 1
ATOM 1378 C C . THR A 1 179 ? -10.186 -8.522 -7.737 1.00 91.50 179 THR A C 1
ATOM 1380 O O . THR A 1 179 ? -10.843 -7.484 -7.790 1.00 91.50 179 THR A O 1
ATOM 1383 N N . VAL A 1 180 ? -10.726 -9.683 -7.364 1.00 90.56 180 VAL A N 1
ATOM 1384 C CA . VAL A 1 180 ? -11.980 -9.750 -6.599 1.00 90.56 180 VAL A CA 1
ATOM 1385 C C . VAL A 1 180 ? -11.666 -9.303 -5.171 1.00 90.56 180 VAL A C 1
ATOM 1387 O O . VAL A 1 180 ? -10.616 -9.669 -4.648 1.00 90.56 180 VAL A O 1
ATOM 1390 N N . GLY A 1 181 ? -12.527 -8.473 -4.580 1.00 84.62 181 GLY A N 1
ATOM 1391 C CA . GLY A 1 181 ? -12.306 -7.957 -3.230 1.00 84.62 181 GLY A CA 1
ATOM 1392 C C . GLY A 1 181 ? -12.301 -9.068 -2.178 1.00 84.62 181 GLY A C 1
ATOM 1393 O O . GLY A 1 181 ? -13.109 -9.991 -2.255 1.00 84.62 181 GLY A O 1
ATOM 1394 N N . ASP A 1 182 ? -11.395 -8.950 -1.213 1.00 91.31 182 ASP A N 1
ATOM 1395 C CA . ASP A 1 182 ? -11.187 -9.903 -0.122 1.00 91.31 182 ASP A CA 1
ATOM 1396 C C . ASP A 1 182 ? -10.658 -9.145 1.105 1.00 91.31 182 ASP A C 1
ATOM 1398 O O . ASP A 1 182 ? -9.516 -8.682 1.135 1.00 91.31 182 ASP A O 1
ATOM 1402 N N . TYR A 1 183 ? -11.509 -8.953 2.111 1.00 87.44 183 TYR A N 1
ATOM 1403 C CA . TYR A 1 183 ? -11.123 -8.183 3.291 1.00 87.44 183 TYR A CA 1
ATOM 1404 C C . TYR A 1 183 ? -10.164 -8.943 4.213 1.00 87.44 183 TYR A C 1
ATOM 1406 O O . TYR A 1 183 ? -9.322 -8.301 4.837 1.00 87.44 183 TYR A O 1
ATOM 1414 N N . GLU A 1 184 ? -10.242 -10.274 4.279 1.00 93.88 184 GLU A N 1
ATOM 1415 C CA . GLU A 1 184 ? -9.320 -11.078 5.092 1.00 93.88 184 GLU A CA 1
ATOM 1416 C C . GLU A 1 184 ? -7.910 -10.983 4.503 1.00 93.88 184 GLU A C 1
ATOM 1418 O O . GLU A 1 184 ? -6.961 -10.614 5.195 1.00 93.88 184 GLU A O 1
ATOM 1423 N N . ALA A 1 185 ? -7.781 -11.176 3.186 1.00 92.94 185 ALA A N 1
ATOM 1424 C CA . ALA A 1 185 ? -6.508 -10.987 2.496 1.00 92.94 185 ALA A CA 1
ATOM 1425 C C . ALA A 1 185 ? -5.983 -9.549 2.636 1.00 92.94 185 ALA A C 1
ATOM 1427 O O . ALA A 1 185 ? -4.774 -9.341 2.757 1.00 92.94 185 ALA A O 1
ATOM 1428 N N . ALA A 1 186 ? -6.867 -8.544 2.628 1.00 91.75 186 ALA A N 1
ATOM 1429 C CA . ALA A 1 186 ? -6.470 -7.156 2.829 1.00 91.75 186 ALA A CA 1
ATOM 1430 C C . ALA A 1 186 ? -5.823 -6.928 4.203 1.00 91.75 186 ALA A C 1
ATOM 1432 O O . ALA A 1 186 ? -4.767 -6.295 4.279 1.00 91.75 186 ALA A O 1
ATOM 1433 N N . VAL A 1 187 ? -6.433 -7.461 5.266 1.00 96.06 187 VAL A N 1
ATOM 1434 C CA . VAL A 1 187 ? -5.908 -7.370 6.634 1.00 96.06 187 VAL A CA 1
ATOM 1435 C C . VAL A 1 187 ? -4.543 -8.038 6.743 1.00 96.06 187 VAL A C 1
ATOM 1437 O O . VAL A 1 187 ? -3.629 -7.423 7.286 1.00 96.06 187 VAL A O 1
ATOM 1440 N N . GLU A 1 188 ? -4.361 -9.231 6.177 1.00 96.75 188 GLU A N 1
ATOM 1441 C CA . GLU A 1 188 ? -3.070 -9.931 6.217 1.00 96.75 188 GLU A CA 1
ATOM 1442 C C . GLU A 1 188 ? -1.947 -9.106 5.572 1.00 96.75 188 GLU A C 1
ATOM 1444 O O . GLU A 1 188 ? -0.872 -8.927 6.148 1.00 96.75 188 GLU A O 1
ATOM 1449 N N . TRP A 1 189 ? -2.206 -8.511 4.406 1.00 95.62 189 TRP A N 1
ATOM 1450 C CA . TRP A 1 189 ? -1.233 -7.634 3.756 1.00 95.62 189 TRP A CA 1
ATOM 1451 C C . TRP A 1 189 ? -0.966 -6.348 4.542 1.00 95.62 189 TRP A C 1
ATOM 1453 O O . TRP A 1 189 ? 0.182 -5.900 4.623 1.00 95.62 189 TRP A O 1
ATOM 1463 N N . TYR A 1 190 ? -1.998 -5.750 5.144 1.00 96.31 190 TYR A N 1
ATOM 1464 C CA . TYR A 1 190 ? -1.803 -4.589 6.004 1.00 96.31 190 TYR A CA 1
ATOM 1465 C C . TYR A 1 190 ? -1.012 -4.933 7.270 1.00 96.31 190 TYR A C 1
ATOM 1467 O O . TYR A 1 190 ? -0.185 -4.118 7.670 1.00 96.31 190 TYR A O 1
ATOM 1475 N N . ARG A 1 191 ? -1.203 -6.114 7.877 1.00 96.44 191 ARG A N 1
ATOM 1476 C CA . ARG A 1 191 ? -0.419 -6.593 9.032 1.00 96.44 191 ARG A CA 1
ATOM 1477 C C . ARG A 1 191 ? 1.067 -6.656 8.688 1.00 96.44 191 ARG A C 1
ATOM 1479 O O . ARG A 1 191 ? 1.859 -5.995 9.354 1.00 96.44 191 ARG A O 1
ATOM 1486 N N . LEU A 1 192 ? 1.421 -7.309 7.580 1.00 95.00 192 LEU A N 1
ATOM 1487 C CA . LEU A 1 192 ? 2.811 -7.392 7.107 1.00 95.00 192 LEU A CA 1
ATOM 1488 C C . LEU A 1 192 ? 3.441 -6.007 6.873 1.00 95.00 192 LEU A C 1
ATOM 1490 O O . LEU A 1 192 ? 4.582 -5.756 7.261 1.00 95.00 192 LEU A O 1
ATOM 1494 N N . ALA A 1 193 ? 2.693 -5.073 6.281 1.00 91.19 193 ALA A N 1
ATOM 1495 C CA . ALA A 1 193 ? 3.173 -3.708 6.079 1.00 91.19 193 ALA A CA 1
ATOM 1496 C C . ALA A 1 193 ? 3.303 -2.930 7.407 1.00 91.19 193 ALA A C 1
ATOM 1498 O O . ALA A 1 193 ? 4.250 -2.161 7.596 1.00 91.19 193 ALA A O 1
ATOM 1499 N N . ALA A 1 194 ? 2.359 -3.116 8.331 1.00 92.06 194 ALA A N 1
ATOM 1500 C CA . ALA A 1 194 ? 2.328 -2.466 9.637 1.00 92.06 194 ALA A CA 1
ATOM 1501 C C . ALA A 1 194 ? 3.468 -2.927 10.555 1.00 92.06 194 ALA A C 1
ATOM 1503 O O . ALA A 1 194 ? 4.042 -2.095 11.254 1.00 92.06 194 ALA A O 1
ATOM 1504 N N . GLU A 1 195 ? 3.850 -4.206 10.504 1.00 93.75 195 GLU A N 1
ATOM 1505 C CA . GLU A 1 195 ? 5.033 -4.752 11.192 1.00 93.75 195 GLU A CA 1
ATOM 1506 C C . GLU A 1 195 ? 6.332 -4.056 10.782 1.00 93.75 195 GLU A C 1
ATOM 1508 O O . GLU A 1 195 ? 7.260 -3.937 11.580 1.00 93.75 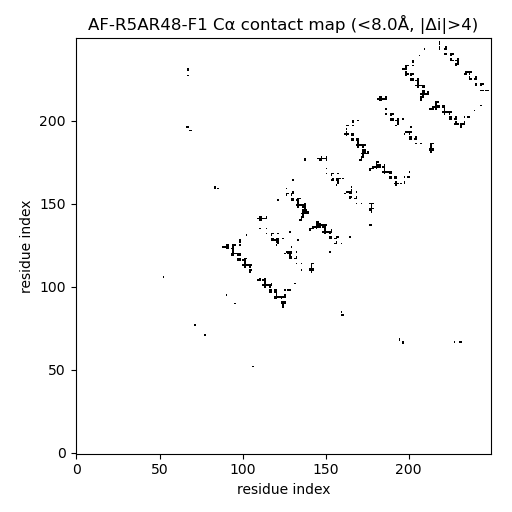195 GLU A O 1
ATOM 1513 N N . GLN A 1 196 ? 6.369 -3.515 9.565 1.00 90.12 196 GLN A N 1
ATOM 1514 C CA . GLN A 1 196 ? 7.480 -2.724 9.043 1.00 90.12 196 GLN A CA 1
ATOM 1515 C C . GLN A 1 196 ? 7.314 -1.212 9.284 1.00 90.12 196 GLN A C 1
ATOM 1517 O O . GLN A 1 196 ? 8.058 -0.404 8.730 1.00 90.12 196 GLN A O 1
ATOM 1522 N N . GLY A 1 197 ? 6.334 -0.806 10.095 1.00 86.00 197 GLY A N 1
ATOM 1523 C CA . GLY A 1 197 ? 6.084 0.590 10.451 1.00 86.00 197 GLY A CA 1
ATOM 1524 C C . GLY A 1 197 ? 5.326 1.394 9.393 1.00 86.00 197 GLY A C 1
ATOM 1525 O O . GLY A 1 197 ? 5.321 2.626 9.458 1.00 86.00 197 GLY A O 1
ATOM 1526 N N . GLN A 1 198 ? 4.664 0.754 8.417 1.00 90.06 198 GLN A N 1
ATOM 1527 C CA . GLN A 1 198 ? 3.870 1.500 7.438 1.00 90.06 198 GLN A CA 1
ATOM 1528 C C . GLN A 1 198 ? 2.651 2.153 8.082 1.00 90.06 198 GLN A C 1
ATOM 1530 O O . GLN A 1 198 ? 1.608 1.539 8.304 1.00 90.06 198 GLN A O 1
ATOM 1535 N N . LYS A 1 199 ? 2.757 3.463 8.299 1.00 92.75 199 LYS A N 1
ATOM 1536 C CA . LYS A 1 199 ? 1.756 4.278 8.997 1.00 92.75 199 LYS A CA 1
ATOM 1537 C C . LYS A 1 199 ? 0.360 4.269 8.366 1.00 92.75 199 LYS A C 1
ATOM 1539 O O . LYS A 1 199 ? -0.635 4.452 9.064 1.00 92.75 199 LYS A O 1
ATOM 1544 N N . ASN A 1 200 ? 0.260 4.079 7.048 1.00 91.50 200 ASN A N 1
ATOM 1545 C CA . ASN A 1 200 ? -1.034 3.952 6.368 1.00 91.50 200 ASN A CA 1
ATOM 1546 C C . ASN A 1 200 ? -1.637 2.551 6.542 1.00 91.50 200 ASN A C 1
ATOM 1548 O O . ASN A 1 200 ? -2.856 2.427 6.615 1.00 91.50 200 ASN A O 1
ATOM 1552 N N . ALA A 1 201 ? -0.802 1.515 6.658 1.00 92.00 201 ALA A N 1
ATOM 1553 C CA . ALA A 1 201 ? -1.264 0.167 6.961 1.00 92.00 201 ALA A CA 1
ATOM 1554 C C . ALA A 1 201 ? -1.802 0.087 8.395 1.00 92.00 201 ALA A C 1
ATOM 1556 O O . ALA A 1 201 ? -2.901 -0.415 8.591 1.00 92.00 201 ALA A O 1
ATOM 1557 N N . LEU A 1 202 ? -1.105 0.692 9.367 1.00 95.06 202 LEU A N 1
ATOM 1558 C CA . LEU A 1 202 ? -1.590 0.836 10.748 1.00 95.06 202 LEU A CA 1
ATOM 1559 C C . LEU A 1 202 ? -2.962 1.532 10.803 1.00 95.06 202 LEU A C 1
ATOM 1561 O O . LEU A 1 202 ? -3.889 1.029 11.433 1.00 95.06 202 LEU A O 1
ATOM 1565 N N . LEU A 1 203 ? -3.124 2.651 10.084 1.00 95.06 203 LEU A N 1
ATOM 1566 C CA . LEU A 1 203 ? -4.410 3.351 9.986 1.00 95.06 203 LEU A CA 1
ATOM 1567 C C . LEU A 1 203 ? -5.511 2.446 9.405 1.00 95.06 203 LEU A C 1
ATOM 1569 O O . LEU A 1 203 ? -6.621 2.414 9.933 1.00 95.06 203 LEU A O 1
ATOM 1573 N N . ASN A 1 204 ? -5.221 1.723 8.322 1.00 94.25 204 ASN A N 1
ATOM 1574 C CA . ASN A 1 204 ? -6.213 0.873 7.669 1.00 94.25 204 ASN A CA 1
ATOM 1575 C C . ASN A 1 204 ? -6.541 -0.386 8.485 1.00 94.25 204 ASN A C 1
ATOM 1577 O O . ASN A 1 204 ? -7.694 -0.805 8.466 1.00 94.25 204 ASN A O 1
ATOM 1581 N N . LEU A 1 205 ? -5.596 -0.943 9.251 1.00 93.94 205 LEU A N 1
ATOM 1582 C CA . LEU A 1 205 ? -5.876 -2.008 10.222 1.00 93.94 205 LEU A CA 1
ATOM 1583 C C . LEU A 1 205 ? -6.823 -1.524 11.310 1.00 93.94 205 LEU A C 1
ATOM 1585 O O . LEU A 1 205 ? -7.833 -2.176 11.561 1.00 93.94 205 LEU A O 1
ATOM 1589 N N . GLY A 1 206 ? -6.560 -0.346 11.885 1.00 94.94 206 GLY A N 1
ATOM 1590 C CA . GLY A 1 206 ? -7.466 0.250 12.866 1.00 94.94 206 GLY A CA 1
ATOM 1591 C C . GLY A 1 206 ? -8.880 0.417 12.307 1.00 94.94 206 GLY A C 1
ATOM 1592 O O . GLY A 1 206 ? -9.863 0.115 12.980 1.00 94.94 206 GLY A O 1
ATOM 1593 N N . TYR A 1 207 ? -8.990 0.795 11.032 1.00 95.44 207 TYR A N 1
ATOM 1594 C CA . TYR A 1 207 ? -10.276 0.890 10.348 1.00 95.44 207 TYR A CA 1
ATOM 1595 C C . TYR A 1 207 ? -10.950 -0.470 10.117 1.00 95.44 207 TYR A C 1
ATOM 1597 O O . TYR A 1 207 ? -12.165 -0.578 10.286 1.00 95.44 207 TYR A O 1
ATOM 1605 N N . CYS A 1 208 ? -10.186 -1.512 9.780 1.00 93.44 208 CYS A N 1
ATOM 1606 C CA . CYS A 1 208 ? -10.710 -2.869 9.619 1.00 93.44 208 CYS A CA 1
ATOM 1607 C C . CYS A 1 208 ? -11.292 -3.402 10.934 1.00 93.44 208 CYS A C 1
ATOM 1609 O O . CYS A 1 208 ? -12.441 -3.838 10.935 1.00 93.44 208 CYS A O 1
ATOM 1611 N N . TYR A 1 209 ? -10.581 -3.257 12.057 1.00 95.88 209 TYR A N 1
ATOM 1612 C CA . TYR A 1 209 ? -11.097 -3.614 13.386 1.00 95.88 209 TYR A CA 1
ATOM 1613 C C . TYR A 1 209 ? -12.281 -2.733 13.815 1.00 95.88 209 TYR A C 1
ATOM 1615 O O . TYR A 1 209 ? -13.254 -3.235 14.371 1.00 95.88 209 TYR A O 1
ATOM 1623 N N . GLN A 1 210 ? -12.275 -1.431 13.498 1.00 94.06 210 GLN A N 1
ATOM 1624 C CA . GLN A 1 210 ? -13.399 -0.543 13.822 1.00 94.06 210 GLN A CA 1
ATOM 1625 C C . GLN A 1 210 ? -14.677 -0.946 13.082 1.00 94.06 210 GLN A C 1
ATOM 1627 O O . GLN A 1 210 ? -15.770 -0.759 13.609 1.00 94.06 210 GLN A O 1
ATOM 1632 N N . MET A 1 211 ? -14.575 -1.444 11.851 1.00 93.44 211 MET A N 1
ATOM 1633 C CA . MET A 1 211 ? -15.742 -1.751 11.019 1.00 93.44 211 MET A CA 1
ATOM 1634 C C . MET A 1 211 ? -16.096 -3.241 10.989 1.00 93.44 211 MET A C 1
ATOM 1636 O O . MET A 1 211 ? -17.237 -3.564 10.666 1.00 93.44 211 MET A O 1
ATOM 1640 N N . GLY A 1 212 ? -15.176 -4.124 11.380 1.00 89.31 212 GLY A N 1
ATOM 1641 C CA . GLY A 1 212 ? -15.309 -5.575 11.242 1.00 89.31 212 GLY A CA 1
ATOM 1642 C C . GLY A 1 212 ? -15.069 -6.062 9.808 1.00 89.31 212 GLY A C 1
ATOM 1643 O O . GLY A 1 212 ? -15.791 -6.927 9.316 1.00 89.31 212 GLY A O 1
ATOM 1644 N N . TYR A 1 213 ? -14.126 -5.451 9.083 1.00 89.25 213 TYR A N 1
ATOM 1645 C CA . TYR A 1 213 ? -13.791 -5.853 7.713 1.00 89.25 213 TYR A CA 1
ATOM 1646 C C . TYR A 1 213 ? -12.622 -6.832 7.709 1.00 89.25 213 TYR A C 1
ATOM 1648 O O . TYR A 1 213 ? -11.492 -6.435 7.968 1.00 89.25 213 TYR A O 1
ATOM 1656 N N . GLY A 1 214 ? -12.897 -8.101 7.393 1.00 88.44 214 GLY A N 1
ATOM 1657 C CA . GLY A 1 214 ? -11.873 -9.154 7.325 1.00 88.44 214 GLY A CA 1
ATOM 1658 C C . GLY A 1 214 ? -11.331 -9.602 8.685 1.00 88.44 214 GLY A C 1
ATOM 1659 O O . GLY A 1 214 ? -10.475 -10.474 8.741 1.00 88.44 214 GLY A O 1
ATOM 1660 N N . VAL A 1 215 ? -11.832 -9.005 9.766 1.00 93.12 215 VAL A N 1
ATOM 1661 C CA . VAL A 1 215 ? -11.572 -9.327 11.171 1.00 93.12 215 VAL A CA 1
ATOM 1662 C C . VAL A 1 215 ? -12.844 -9.080 11.964 1.00 93.12 215 VAL A C 1
ATOM 1664 O O . VAL A 1 215 ? -13.714 -8.318 11.528 1.00 93.12 215 VAL A O 1
ATOM 1667 N N . ASP A 1 216 ? -12.936 -9.681 13.146 1.00 95.19 216 ASP A N 1
ATOM 1668 C CA . ASP A 1 216 ? -13.993 -9.341 14.086 1.00 95.19 216 ASP A CA 1
ATOM 1669 C C . ASP A 1 216 ? -13.885 -7.871 14.499 1.00 95.19 216 ASP A C 1
ATOM 1671 O O . ASP A 1 216 ? -12.799 -7.307 14.663 1.00 95.19 216 ASP A O 1
ATOM 1675 N N . LYS A 1 217 ? -15.046 -7.231 14.643 1.00 94.25 217 LYS A N 1
ATOM 1676 C CA . LYS A 1 217 ? -15.110 -5.846 15.096 1.00 94.25 217 LYS A CA 1
ATOM 1677 C C . LYS A 1 217 ? -14.589 -5.758 16.532 1.00 94.25 217 LYS A C 1
ATOM 1679 O O . LYS A 1 217 ? -15.167 -6.362 17.431 1.00 94.25 217 LYS A O 1
ATOM 1684 N N . ASP A 1 218 ? -13.574 -4.928 16.738 1.00 96.44 218 ASP A N 1
ATOM 1685 C CA . ASP A 1 218 ? -12.939 -4.704 18.034 1.00 96.44 218 ASP A CA 1
ATOM 1686 C C . ASP A 1 218 ? -12.467 -3.245 18.142 1.00 96.44 218 ASP A C 1
ATOM 1688 O O . ASP A 1 218 ? -11.570 -2.786 17.430 1.00 96.44 218 ASP A O 1
ATOM 1692 N N . TYR A 1 219 ? -13.107 -2.485 19.029 1.00 95.88 219 TYR A N 1
ATOM 1693 C CA . TYR A 1 219 ? -12.804 -1.068 19.214 1.00 95.88 219 TYR A CA 1
ATOM 1694 C C . TYR A 1 219 ? -11.517 -0.816 20.007 1.00 95.88 219 TYR A C 1
ATOM 1696 O O . TYR A 1 219 ? -10.856 0.192 19.755 1.00 95.88 219 TYR A O 1
ATOM 1704 N N . GLU A 1 220 ? -11.119 -1.728 20.894 1.00 96.62 220 GLU A N 1
ATOM 1705 C CA . GLU A 1 220 ? -9.857 -1.623 21.635 1.00 96.62 220 GLU A CA 1
ATOM 1706 C C . GLU A 1 220 ? -8.674 -1.850 20.693 1.00 96.62 220 GLU A C 1
ATOM 1708 O O . GLU A 1 220 ? -7.707 -1.082 20.678 1.00 96.62 220 GLU A O 1
ATOM 1713 N N . MET A 1 221 ? -8.785 -2.852 19.819 1.00 95.12 221 MET A N 1
ATOM 1714 C CA . MET A 1 221 ? -7.788 -3.098 18.781 1.00 95.12 221 MET A CA 1
ATOM 1715 C C . MET A 1 221 ? -7.729 -1.961 17.764 1.00 95.12 221 MET A C 1
ATOM 1717 O O . MET A 1 221 ? -6.639 -1.497 17.417 1.00 95.12 221 MET A O 1
ATOM 1721 N N . ALA A 1 222 ? -8.880 -1.440 17.336 1.00 95.50 222 ALA A N 1
ATOM 1722 C CA . ALA A 1 222 ? -8.927 -0.264 16.476 1.00 95.50 222 ALA A CA 1
ATOM 1723 C C . ALA A 1 222 ? -8.225 0.947 17.114 1.00 95.50 222 ALA A C 1
ATOM 1725 O O . ALA A 1 222 ? -7.394 1.588 16.466 1.00 95.50 222 ALA A O 1
ATOM 1726 N N . LYS A 1 223 ? -8.507 1.223 18.395 1.00 97.50 223 LYS A N 1
ATOM 1727 C CA . LYS A 1 223 ? -7.858 2.276 19.184 1.00 97.50 223 LYS A CA 1
ATOM 1728 C C . LYS A 1 223 ? -6.339 2.102 19.207 1.00 97.50 223 LYS A C 1
ATOM 1730 O O . LYS A 1 223 ? -5.632 3.032 18.817 1.00 97.50 223 LYS A O 1
ATOM 1735 N N . LYS A 1 224 ? -5.847 0.907 19.554 1.00 97.19 224 LYS A N 1
ATOM 1736 C CA . LYS A 1 224 ? -4.411 0.575 19.575 1.00 97.19 224 LYS A CA 1
ATOM 1737 C C . LYS A 1 224 ? -3.739 0.859 18.228 1.00 97.19 224 LYS A C 1
ATOM 1739 O O . LYS A 1 224 ? -2.697 1.509 18.174 1.00 97.19 224 LYS A O 1
ATOM 1744 N N . TYR A 1 225 ? -4.332 0.408 17.124 1.00 96.06 225 TYR A N 1
ATOM 1745 C CA . TYR A 1 225 ? -3.771 0.640 15.790 1.00 96.06 225 TYR A CA 1
ATOM 1746 C C . TYR A 1 225 ? -3.785 2.118 15.377 1.00 96.06 225 TYR A C 1
ATOM 1748 O O . TYR A 1 225 ? -2.849 2.576 14.717 1.00 96.06 225 TYR A O 1
ATOM 1756 N N . TYR A 1 226 ? -4.793 2.893 15.784 1.00 96.50 226 TYR A N 1
ATOM 1757 C CA . TYR A 1 226 ? -4.813 4.337 15.548 1.00 96.50 226 TYR A CA 1
ATOM 1758 C C . TYR A 1 226 ? -3.771 5.096 16.376 1.00 96.50 226 TYR A C 1
ATOM 1760 O O . TYR A 1 226 ? -3.158 6.027 15.851 1.00 96.50 226 TYR A O 1
ATOM 1768 N N . GLU A 1 227 ? -3.529 4.700 17.625 1.00 96.75 227 GLU A N 1
ATOM 1769 C CA . GLU A 1 227 ? -2.444 5.245 18.451 1.00 96.75 227 GLU A CA 1
ATOM 1770 C C . GLU A 1 227 ? -1.078 4.968 17.806 1.00 96.75 227 GLU A C 1
ATOM 1772 O O . GLU A 1 227 ? -0.316 5.903 17.560 1.00 96.75 227 GLU A O 1
ATOM 1777 N N . LEU A 1 228 ? -0.822 3.725 17.384 1.00 95.56 228 LEU A N 1
ATOM 1778 C CA . LEU A 1 228 ? 0.401 3.363 16.657 1.00 95.56 228 LEU A CA 1
ATOM 1779 C C . LEU A 1 228 ? 0.556 4.138 15.341 1.00 95.56 228 LEU A C 1
ATOM 1781 O O . LEU A 1 228 ? 1.651 4.572 14.986 1.00 95.56 228 LEU A O 1
ATOM 1785 N N . ALA A 1 229 ? -0.536 4.346 14.601 1.00 91.88 229 ALA A N 1
ATOM 1786 C CA . ALA A 1 229 ? -0.507 5.147 13.383 1.00 91.88 229 ALA A CA 1
ATOM 1787 C C . ALA A 1 229 ? -0.141 6.615 13.674 1.00 91.88 229 ALA A C 1
ATOM 1789 O O . ALA A 1 229 ? 0.590 7.218 12.885 1.00 91.88 229 ALA A O 1
ATOM 1790 N N . LEU A 1 230 ? -0.608 7.193 14.789 1.00 94.31 230 LEU A N 1
ATOM 1791 C CA . LEU A 1 230 ? -0.219 8.539 15.229 1.00 94.31 230 LEU A CA 1
ATOM 1792 C C . LEU A 1 230 ? 1.258 8.619 15.603 1.00 94.31 230 LEU A C 1
ATOM 1794 O O . LEU A 1 230 ? 1.931 9.552 15.166 1.00 94.31 230 LEU A O 1
ATOM 1798 N N . GLU A 1 231 ? 1.757 7.645 16.363 1.00 95.50 231 GLU A N 1
ATOM 1799 C CA . GLU A 1 231 ? 3.174 7.534 16.726 1.00 95.50 231 GLU A CA 1
ATOM 1800 C C . GLU A 1 231 ? 4.061 7.427 15.480 1.00 95.50 231 GLU A C 1
ATOM 1802 O O . GLU A 1 231 ? 5.095 8.086 15.389 1.00 95.50 231 GLU A O 1
ATOM 1807 N N . ALA A 1 232 ? 3.603 6.699 14.458 1.00 89.50 232 ALA A N 1
ATOM 1808 C CA . ALA A 1 232 ? 4.250 6.606 13.149 1.00 89.50 232 ALA A CA 1
ATOM 1809 C C . ALA A 1 232 ? 4.031 7.848 12.245 1.00 89.50 232 ALA A C 1
ATOM 1811 O O . ALA A 1 232 ? 4.388 7.844 11.063 1.00 89.50 232 ALA A O 1
ATOM 1812 N N . GLY A 1 233 ? 3.426 8.924 12.761 1.00 92.00 233 GLY A N 1
ATOM 1813 C CA . GLY A 1 233 ? 3.264 10.202 12.064 1.00 92.00 233 GLY A CA 1
ATOM 1814 C C . GLY A 1 233 ? 2.090 10.268 11.078 1.00 92.00 233 GLY A C 1
ATOM 1815 O O . GLY A 1 233 ? 2.118 11.068 10.137 1.00 92.00 233 GLY A O 1
ATOM 1816 N N . ASN A 1 234 ? 1.059 9.433 11.236 1.00 89.50 234 ASN A N 1
ATOM 1817 C CA . ASN A 1 234 ? -0.185 9.519 10.468 1.00 89.50 234 ASN A CA 1
ATOM 1818 C C . ASN A 1 234 ? -1.225 10.384 11.191 1.00 89.50 234 ASN A C 1
ATOM 1820 O O . ASN A 1 234 ? -2.046 9.897 11.966 1.00 89.50 234 ASN A O 1
ATOM 1824 N N . SER A 1 235 ? -1.246 11.682 10.895 1.00 91.44 235 SER A N 1
ATOM 1825 C CA . SER A 1 235 ? -2.165 12.634 11.534 1.00 91.44 235 SER A CA 1
ATOM 1826 C C . SER A 1 235 ? -3.654 12.341 11.289 1.00 91.44 235 SER A C 1
ATOM 1828 O O . SER A 1 235 ? -4.492 12.751 12.099 1.00 91.44 235 SER A O 1
ATOM 1830 N N . LYS A 1 236 ? -4.007 11.593 10.228 1.00 86.75 236 LYS A N 1
ATOM 1831 C CA . LYS A 1 236 ? -5.400 11.200 9.940 1.00 86.75 236 LYS A CA 1
ATOM 1832 C C . LYS A 1 236 ? -5.966 10.279 11.024 1.00 86.75 236 LYS A C 1
ATOM 1834 O O . LYS A 1 236 ? -7.164 10.342 11.314 1.00 86.75 236 LYS A O 1
ATOM 1839 N N . ALA A 1 237 ? -5.109 9.502 11.689 1.00 91.31 237 ALA A N 1
ATOM 1840 C CA . ALA A 1 237 ? -5.502 8.617 12.780 1.00 91.31 237 ALA A CA 1
ATOM 1841 C C . ALA A 1 237 ? -6.116 9.376 13.968 1.00 91.31 237 ALA A C 1
ATOM 1843 O O . ALA A 1 237 ? -6.990 8.839 14.635 1.00 91.31 237 ALA A O 1
ATOM 1844 N N . LYS A 1 238 ? -5.796 10.664 14.171 1.00 94.75 238 LYS A N 1
ATOM 1845 C CA . LYS A 1 238 ? -6.360 11.477 15.268 1.00 94.75 238 LYS A CA 1
ATOM 1846 C C . LYS A 1 238 ? -7.878 11.592 15.191 1.00 94.75 238 LYS A C 1
ATOM 1848 O O . LYS A 1 238 ? -8.563 11.649 16.210 1.00 94.75 238 LYS A O 1
ATOM 1853 N N . LYS A 1 239 ? -8.422 11.703 13.976 1.00 93.06 239 LYS A N 1
ATOM 1854 C CA . LYS A 1 239 ? -9.874 11.766 13.784 1.00 93.06 239 LYS A CA 1
ATOM 1855 C C . LYS A 1 239 ? -10.506 10.419 14.127 1.00 93.06 239 LYS A C 1
ATOM 1857 O O . LYS A 1 239 ? -11.464 10.398 14.887 1.00 93.06 239 LYS A O 1
ATOM 1862 N N . ARG A 1 240 ? -9.932 9.329 13.616 1.00 91.75 240 ARG A N 1
ATOM 1863 C CA . ARG A 1 240 ? -10.427 7.966 13.832 1.00 91.75 240 ARG A CA 1
ATOM 1864 C C . ARG A 1 240 ? -10.330 7.511 15.287 1.00 91.75 240 ARG A C 1
ATOM 1866 O O . ARG A 1 240 ? -11.272 6.919 15.793 1.00 91.75 240 ARG A O 1
ATOM 1873 N N . LEU A 1 241 ? -9.250 7.880 15.972 1.00 94.62 241 LEU A N 1
ATOM 1874 C CA . LEU A 1 241 ? -9.067 7.637 17.399 1.00 94.62 241 LEU A CA 1
ATOM 1875 C C . LEU A 1 241 ? -10.197 8.273 18.222 1.00 94.62 241 LEU A C 1
ATOM 1877 O O . LEU A 1 241 ? -10.859 7.590 18.989 1.00 94.62 241 LEU A O 1
ATOM 1881 N N . ARG A 1 242 ? -10.515 9.550 17.972 1.00 95.56 242 ARG A N 1
ATOM 1882 C CA . ARG A 1 242 ? -11.645 10.214 18.648 1.00 95.56 242 ARG A CA 1
ATOM 1883 C C . ARG A 1 242 ? -12.993 9.558 18.349 1.00 95.56 242 ARG A C 1
ATOM 1885 O O . ARG A 1 242 ? -13.853 9.511 19.220 1.00 95.56 242 ARG A O 1
ATOM 1892 N N . GLU A 1 243 ? -13.193 9.095 17.114 1.00 93.69 243 GLU A N 1
ATOM 1893 C CA . GLU A 1 243 ? -14.414 8.381 16.725 1.00 93.69 243 GLU A CA 1
ATOM 1894 C C . GLU A 1 243 ? -14.553 7.066 17.502 1.00 93.69 243 GLU A C 1
ATOM 1896 O O . GLU A 1 243 ? -15.635 6.784 18.009 1.00 93.69 243 GLU A O 1
ATOM 1901 N N . VAL A 1 244 ? -13.478 6.280 17.627 1.00 93.88 244 VAL A N 1
ATOM 1902 C CA . VAL A 1 244 ? -13.536 4.989 18.324 1.00 93.88 244 VAL A CA 1
ATOM 1903 C C . VAL A 1 244 ? -13.654 5.150 19.841 1.00 93.88 244 VAL A C 1
ATOM 1905 O O . VAL A 1 244 ? -14.464 4.465 20.454 1.00 93.88 244 VAL A O 1
ATOM 1908 N N . GLU A 1 245 ? -12.959 6.122 20.438 1.00 94.56 245 GLU A N 1
ATOM 1909 C CA . GLU A 1 245 ? -13.079 6.442 21.868 1.00 94.56 245 GLU A CA 1
ATOM 1910 C C . GLU A 1 245 ? -14.512 6.843 22.247 1.00 94.56 245 GLU A C 1
ATOM 1912 O O . GLU A 1 245 ? -15.026 6.423 23.283 1.00 94.56 245 GLU A O 1
ATOM 1917 N N . ALA A 1 246 ? -15.191 7.607 21.384 1.00 95.19 246 ALA A N 1
ATOM 1918 C CA . ALA A 1 246 ? -16.590 7.972 21.592 1.00 95.19 246 ALA A CA 1
ATOM 1919 C C . ALA A 1 246 ? -17.539 6.763 21.514 1.00 95.19 246 ALA A C 1
ATOM 1921 O O . ALA A 1 246 ? -18.535 6.732 22.231 1.00 95.19 246 ALA A O 1
ATOM 1922 N N . LEU A 1 247 ? -17.237 5.771 20.667 1.00 91.69 247 LEU A N 1
ATOM 1923 C CA . LEU A 1 247 ? -18.027 4.539 20.544 1.00 91.69 247 LEU A CA 1
ATOM 1924 C C . LEU A 1 247 ? -17.841 3.587 21.733 1.00 91.69 247 LEU A C 1
ATOM 1926 O O . LEU A 1 247 ? -18.711 2.760 21.975 1.00 91.69 247 LEU A O 1
ATOM 1930 N N . MET A 1 248 ? -16.722 3.685 22.450 1.00 90.25 248 MET A N 1
ATOM 1931 C CA . MET A 1 248 ? -16.431 2.856 23.623 1.00 90.25 248 MET A CA 1
ATOM 1932 C C . MET A 1 248 ? -17.018 3.414 24.926 1.00 90.25 248 MET A C 1
ATOM 1934 O O . MET A 1 248 ? -17.231 2.662 25.872 1.00 90.25 248 MET A O 1
ATOM 1938 N N . GLY A 1 249 ? -17.231 4.732 25.002 1.00 78.00 249 GLY A N 1
ATOM 1939 C CA . GLY A 1 249 ? -17.675 5.427 26.215 1.00 78.00 249 GLY A CA 1
ATOM 1940 C C . GLY A 1 249 ? -19.182 5.692 26.329 1.00 78.00 249 GLY A C 1
ATOM 1941 O O . GLY A 1 249 ? -19.579 6.384 27.267 1.00 78.00 249 GLY A O 1
ATOM 1942 N N . GLY A 1 250 ? -20.000 5.218 25.383 1.00 52.72 250 GLY A N 1
ATOM 1943 C CA . GLY A 1 250 ? -21.462 5.390 25.359 1.00 52.72 250 GLY A CA 1
ATOM 1944 C C . GLY A 1 250 ? -22.200 4.071 25.506 1.00 52.72 250 GLY A C 1
ATOM 1945 O O . GLY A 1 250 ? -23.215 4.064 26.236 1.00 52.72 250 GLY A O 1
#

Solvent-accessible surface area (backbone atoms only — not comparable to full-atom values): 13107 Å² total; per-residue (Å²): 138,59,75,66,61,61,50,55,51,52,52,51,51,51,50,50,50,52,51,51,52,55,48,50,54,52,50,51,54,54,51,50,52,56,57,44,55,66,56,47,71,59,52,55,62,72,69,74,60,72,80,74,73,83,72,87,72,92,68,77,93,68,79,84,75,76,74,81,75,79,73,82,64,98,79,65,74,86,67,78,71,80,69,85,79,69,67,83,73,75,54,39,72,66,12,55,57,27,27,54,56,11,48,58,29,42,78,66,69,37,25,58,75,7,39,66,27,13,43,50,1,30,77,31,51,28,54,69,11,17,32,56,35,10,49,22,19,52,71,32,47,48,45,78,63,36,28,53,61,10,39,54,29,22,49,59,15,25,74,72,64,38,40,69,26,16,29,48,48,10,47,22,21,59,68,34,47,40,49,78,60,33,38,45,62,10,45,56,26,14,50,60,5,29,74,72,57,33,27,67,19,23,35,51,48,13,49,22,20,59,72,35,48,53,42,74,65,32,54,67,59,13,38,53,26,14,52,52,5,40,76,56,66,27,72,72,22,58,60,54,34,54,54,41,54,56,68,74,75,112

Nearest PDB structures (foldseek):
  8sxq-assembly2_B  TM=9.333E-01  e=1.090E-07  Legionella pneumophila
  6ur7-assembly1_B  TM=8.862E-01  e=1.519E-07  Oxalobacter formigenes
  6deh-assembly2_B  TM=7.716E-01  e=3.397E-07  Legionella pneumophila subsp. pneumophila str. Philadelphia 1
  6ok0-assembly3_C  TM=9.591E-01  e=8.505E-06  Oxalobacter formigenes OXCC13
  6onw-assembly1_B  TM=4.948E-01  e=2.603E-06  Oxalobacter formigenes OXCC13